Protein AF-A0AA36J986-F1 (afdb_monomer_lite)

InterPro domains:
  IPR000572 Oxidoreductase, molybdopterin-binding domain [PF00174] (125-263)
  IPR001199 Cytochrome b5-like heme/steroid binding domain [PF00173] (27-111)
  IPR001199 Cytochrome b5-like heme/steroid binding domain [PS50255] (23-114)
  IPR001199 Cytochrome b5-like heme/steroid binding domain [SM01117] (26-114)
  IPR036374 Oxidoreductase, molybdopterin-binding domain superfamily [G3DSA:3.90.420.10] (109-267)
  IPR036374 Oxidoreductase, molybdopterin-binding domain superfamily [SSF56524] (124-264)
  IPR036400 Cytochrome b5-like heme/steroid binding domain superfamily [G3DSA:3.10.120.10] (20-101)
  IPR036400 Cytochrome b5-like heme/steroid binding domain superfamily [SSF55856] (24-71)

Radius of gyration: 20.57 Å; chains: 1; bounding box: 57×44×59 Å

Structure (mmCIF, N/CA/C/O backbone):
data_AF-A0AA36J986-F1
#
_entry.id   AF-A0AA36J986-F1
#
loop_
_atom_site.group_PDB
_atom_site.id
_atom_site.type_symbol
_atom_site.label_atom_id
_atom_site.label_alt_id
_atom_site.label_comp_id
_atom_site.label_asym_id
_atom_site.label_entity_id
_atom_site.label_seq_id
_atom_site.pdbx_PDB_ins_code
_atom_site.Cartn_x
_atom_site.Cartn_y
_atom_site.Cartn_z
_atom_site.occupancy
_atom_site.B_iso_or_equiv
_atom_site.auth_seq_id
_atom_site.auth_comp_id
_atom_site.auth_asym_id
_atom_site.auth_atom_id
_atom_site.pdbx_PDB_model_num
ATOM 1 N N . MET A 1 1 ? 36.698 13.157 2.867 1.00 29.64 1 MET A N 1
ATOM 2 C CA . MET A 1 1 ? 36.777 13.977 1.639 1.00 29.64 1 MET A CA 1
ATOM 3 C C . MET A 1 1 ? 36.572 13.055 0.450 1.00 29.64 1 MET A C 1
ATOM 5 O O . MET A 1 1 ? 37.349 12.130 0.254 1.00 29.64 1 MET A O 1
ATOM 9 N N . SER A 1 2 ? 35.433 13.211 -0.218 1.00 28.08 2 SER A N 1
ATOM 10 C CA . SER A 1 2 ? 34.811 12.216 -1.095 1.00 28.08 2 SER A CA 1
ATOM 11 C C . SER A 1 2 ? 35.362 12.277 -2.521 1.00 28.08 2 SER A C 1
ATOM 13 O O . SER A 1 2 ? 35.338 13.326 -3.155 1.00 28.08 2 SER A O 1
ATOM 15 N N . ARG A 1 3 ? 35.826 11.136 -3.042 1.00 28.38 3 ARG A N 1
ATOM 16 C CA . ARG A 1 3 ? 36.326 10.971 -4.415 1.00 28.38 3 ARG A CA 1
ATOM 17 C C . ARG A 1 3 ? 35.185 10.509 -5.332 1.00 28.38 3 ARG A C 1
ATOM 19 O O . ARG A 1 3 ? 35.127 9.350 -5.713 1.00 28.38 3 ARG A O 1
ATOM 26 N N . TRP A 1 4 ? 34.259 11.414 -5.640 1.00 26.28 4 TRP A N 1
ATOM 27 C CA . TRP A 1 4 ? 33.229 11.228 -6.673 1.00 26.28 4 TRP A CA 1
ATOM 28 C C . TRP A 1 4 ? 33.263 12.439 -7.607 1.00 26.28 4 TRP A C 1
ATOM 30 O O . TRP A 1 4 ? 32.439 13.340 -7.519 1.00 26.28 4 TRP A O 1
ATOM 40 N N . ALA A 1 5 ? 34.282 12.495 -8.464 1.00 31.86 5 ALA A N 1
ATOM 41 C CA . ALA A 1 5 ? 34.357 13.447 -9.563 1.00 31.86 5 ALA A CA 1
ATOM 42 C C . ALA A 1 5 ? 35.106 12.798 -10.731 1.00 31.86 5 ALA A C 1
ATOM 44 O O . ALA A 1 5 ? 36.213 12.299 -10.540 1.00 31.86 5 ALA A O 1
ATOM 45 N N . ARG A 1 6 ? 34.501 12.898 -11.922 1.00 30.52 6 ARG A N 1
ATOM 46 C CA . ARG A 1 6 ? 34.974 12.483 -13.257 1.00 30.52 6 ARG A CA 1
ATOM 47 C C . ARG A 1 6 ? 34.803 11.009 -13.612 1.00 30.52 6 ARG A C 1
ATOM 49 O O . ARG A 1 6 ? 35.696 10.212 -13.377 1.00 30.52 6 ARG A O 1
ATOM 56 N N . VAL A 1 7 ? 33.719 10.728 -14.335 1.00 31.61 7 VAL A N 1
ATOM 57 C CA . VAL A 1 7 ? 33.804 10.254 -15.728 1.00 31.61 7 VAL A CA 1
ATOM 58 C C . VAL A 1 7 ? 32.626 10.883 -16.486 1.00 31.61 7 VAL A C 1
ATOM 60 O O . VAL A 1 7 ? 31.475 10.618 -16.159 1.00 31.61 7 VAL A O 1
ATOM 63 N N . ALA A 1 8 ? 32.909 11.762 -17.448 1.00 27.72 8 ALA A N 1
ATOM 64 C CA . ALA A 1 8 ? 31.945 12.225 -18.449 1.00 27.72 8 ALA A CA 1
ATOM 65 C C . ALA A 1 8 ? 32.232 11.468 -19.755 1.00 27.72 8 ALA A C 1
ATOM 67 O O . ALA A 1 8 ? 33.414 11.295 -20.065 1.00 27.72 8 ALA A O 1
ATOM 68 N N . PRO A 1 9 ? 31.231 11.019 -20.533 1.00 33.28 9 PRO A N 1
ATOM 69 C CA . PRO A 1 9 ? 31.490 10.569 -21.887 1.00 3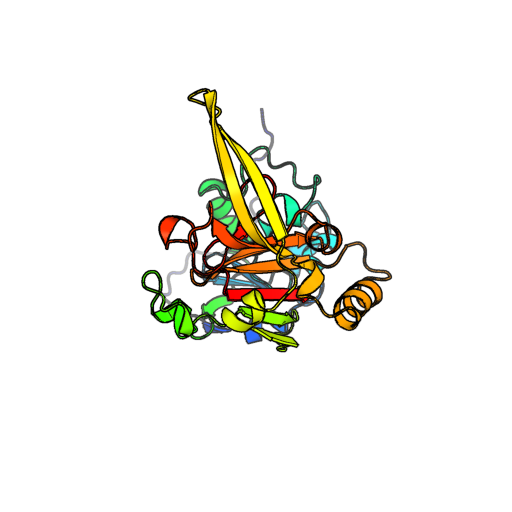3.28 9 PRO A CA 1
ATOM 70 C C . PRO A 1 9 ? 31.575 11.777 -22.829 1.00 33.28 9 PRO A C 1
ATOM 72 O O . PRO A 1 9 ? 30.878 12.780 -22.665 1.00 33.28 9 PRO A O 1
ATOM 75 N N . ALA A 1 10 ? 32.488 11.672 -23.787 1.00 28.62 10 ALA A N 1
ATOM 76 C CA . ALA A 1 10 ? 32.800 12.690 -24.772 1.00 28.62 10 ALA A CA 1
ATOM 77 C C . ALA A 1 10 ? 31.751 12.748 -25.896 1.00 28.62 10 ALA A C 1
ATOM 79 O O . ALA A 1 10 ? 31.359 11.713 -26.422 1.00 28.62 10 ALA A O 1
ATOM 80 N N . GLY A 1 11 ? 31.396 13.980 -26.280 1.00 29.42 11 GLY A N 1
ATOM 81 C CA . GLY A 1 11 ? 31.014 14.395 -27.634 1.00 29.42 11 GLY A CA 1
ATOM 82 C C . GLY A 1 11 ? 29.670 13.920 -28.187 1.00 29.42 11 GLY A C 1
ATOM 83 O O . GLY A 1 11 ? 29.552 12.780 -28.610 1.00 29.42 11 GLY A O 1
ATOM 84 N N . LEU A 1 12 ? 28.716 14.849 -28.323 1.00 30.72 12 LEU A N 1
ATOM 85 C CA . LEU A 1 12 ? 27.872 14.996 -29.519 1.00 30.72 12 LEU A CA 1
ATOM 86 C C . LEU A 1 12 ? 27.198 16.379 -29.520 1.00 30.72 12 LEU A C 1
ATOM 88 O O . 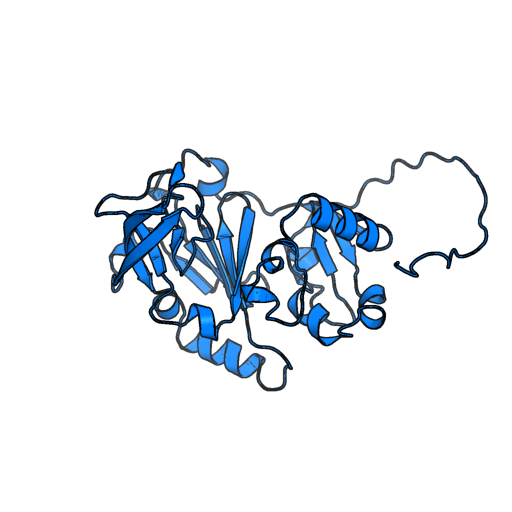LEU A 1 12 ? 26.970 16.984 -28.476 1.00 30.72 12 LEU A O 1
ATOM 92 N N . ALA A 1 13 ? 27.013 16.895 -30.730 1.00 29.84 13 ALA A N 1
ATOM 93 C CA . ALA A 1 13 ? 26.945 18.303 -31.086 1.00 29.84 13 ALA A CA 1
ATOM 94 C C . ALA A 1 13 ? 25.688 19.055 -30.620 1.00 29.84 13 ALA A C 1
ATOM 96 O O . ALA A 1 13 ? 24.592 18.511 -30.511 1.00 29.84 13 ALA A O 1
ATOM 97 N N . SER A 1 14 ? 25.872 20.363 -30.442 1.00 36.31 14 SER A N 1
ATOM 98 C CA . SER A 1 14 ? 24.826 21.376 -30.363 1.00 36.31 14 SER A CA 1
ATOM 99 C C . SER A 1 14 ? 24.026 21.434 -31.668 1.00 36.31 14 SER A C 1
ATOM 101 O O . SER A 1 14 ? 24.559 21.813 -32.709 1.00 36.31 14 SER A O 1
ATOM 103 N N . GLY A 1 15 ? 22.740 21.111 -31.592 1.00 28.47 15 GLY A N 1
ATOM 104 C CA . GLY A 1 15 ? 21.772 21.313 -32.663 1.00 28.47 15 GLY A CA 1
ATOM 105 C C . GLY A 1 15 ? 20.396 21.513 -32.048 1.00 28.47 15 GLY A C 1
ATOM 106 O O . GLY A 1 15 ? 19.763 20.556 -31.612 1.00 28.47 15 GLY A O 1
ATOM 107 N N . GLY A 1 16 ? 19.964 22.769 -31.953 1.00 39.22 16 GLY A N 1
ATOM 108 C CA . GLY A 1 16 ? 18.611 23.105 -31.536 1.00 39.22 16 GLY A CA 1
ATOM 109 C C . GLY A 1 16 ? 17.614 22.661 -32.598 1.00 39.22 16 GLY A C 1
ATOM 110 O O . GLY A 1 16 ? 17.636 23.176 -33.709 1.00 39.22 16 GLY A O 1
ATOM 111 N N . LEU A 1 17 ? 16.731 21.737 -32.233 1.00 32.62 17 LEU A N 1
ATOM 112 C CA . LEU A 1 17 ? 15.453 21.510 -32.895 1.00 32.62 17 LEU A CA 1
ATOM 113 C C . LEU A 1 17 ? 14.430 21.199 -31.805 1.00 32.62 17 LEU A C 1
ATOM 115 O O . LEU A 1 17 ? 14.533 20.198 -31.094 1.00 32.62 17 LEU A O 1
ATOM 119 N N . GLY A 1 18 ? 13.466 22.105 -31.651 1.00 42.00 18 GLY A N 1
ATOM 120 C CA . GLY A 1 18 ? 12.287 21.882 -30.834 1.00 42.00 18 GLY A CA 1
ATOM 121 C C . GLY A 1 18 ? 11.497 20.714 -31.406 1.00 42.00 18 GLY A C 1
ATOM 122 O O . GLY A 1 18 ? 10.873 20.832 -32.454 1.00 42.00 18 GLY A O 1
ATOM 123 N N . PHE A 1 19 ? 11.515 19.595 -30.695 1.00 36.06 19 PHE A N 1
ATOM 124 C CA . PHE A 1 19 ? 10.504 18.565 -30.830 1.00 36.06 19 PHE A CA 1
ATOM 125 C C . PHE A 1 19 ? 9.622 18.660 -29.593 1.00 36.06 19 PHE A C 1
ATOM 127 O O . PHE A 1 19 ? 10.019 18.238 -28.506 1.00 36.06 19 PHE A O 1
ATOM 134 N N . SER A 1 20 ? 8.411 19.192 -29.756 1.00 48.81 20 SER A N 1
ATOM 135 C CA . SER A 1 20 ? 7.303 18.864 -28.861 1.00 48.81 20 SER A CA 1
ATOM 136 C C . SER A 1 20 ? 7.040 17.369 -29.022 1.00 48.81 20 SER A C 1
ATOM 138 O O . SER A 1 20 ? 6.221 16.943 -29.833 1.00 48.81 20 SER A O 1
ATOM 140 N N . ARG A 1 21 ? 7.824 16.549 -28.315 1.00 54.16 21 ARG A N 1
ATOM 141 C CA . ARG A 1 21 ? 7.626 15.107 -28.258 1.00 54.16 21 ARG A CA 1
ATOM 142 C C . ARG A 1 21 ? 6.287 14.930 -27.558 1.00 54.16 21 ARG A C 1
ATOM 144 O O . ARG A 1 21 ? 6.187 15.254 -26.379 1.00 54.16 21 ARG A O 1
ATOM 151 N N . CYS A 1 22 ? 5.263 14.499 -28.296 1.00 55.00 22 CYS A N 1
ATOM 152 C CA . CYS A 1 22 ? 4.011 14.060 -27.695 1.00 55.00 22 CYS A CA 1
ATOM 153 C C . CYS A 1 22 ? 4.401 12.998 -26.667 1.00 55.00 22 CYS A C 1
ATOM 155 O O . CYS A 1 22 ? 4.962 11.951 -27.000 1.00 55.00 22 CYS A O 1
ATOM 157 N N . GLU A 1 23 ? 4.308 13.375 -25.404 1.00 76.00 23 GLU A N 1
ATOM 158 C CA . GLU A 1 23 ? 4.855 12.591 -24.322 1.00 76.00 23 GLU A CA 1
ATOM 159 C C . GLU A 1 23 ? 3.997 11.340 -24.177 1.00 76.00 23 GLU A C 1
ATOM 161 O O . GLU A 1 23 ? 2.788 11.438 -23.976 1.00 76.00 23 GLU A O 1
ATOM 166 N N . ARG A 1 24 ? 4.604 10.157 -24.336 1.00 90.88 24 ARG A N 1
ATOM 167 C CA . ARG A 1 24 ? 3.882 8.888 -24.213 1.00 90.88 24 ARG A CA 1
ATOM 168 C C . ARG A 1 24 ? 3.238 8.835 -22.828 1.00 90.88 24 ARG A C 1
ATOM 170 O O . ARG A 1 24 ? 3.952 8.921 -21.829 1.00 90.88 24 ARG A O 1
ATOM 177 N N . ARG A 1 25 ? 1.913 8.712 -22.782 1.00 92.12 25 ARG A N 1
ATOM 178 C CA . ARG A 1 25 ? 1.153 8.460 -21.553 1.00 92.12 25 ARG A CA 1
ATOM 179 C C . ARG A 1 25 ? 1.099 6.951 -21.349 1.00 92.12 25 ARG A C 1
ATOM 181 O O . ARG A 1 25 ? 0.735 6.235 -22.276 1.00 92.12 25 ARG A O 1
ATOM 188 N N . ILE A 1 26 ? 1.565 6.482 -20.197 1.00 93.44 26 ILE A N 1
ATOM 189 C CA . ILE A 1 26 ? 1.731 5.056 -19.892 1.00 93.44 26 ILE A CA 1
ATOM 190 C C . ILE A 1 26 ? 0.891 4.741 -18.662 1.00 93.44 26 ILE A C 1
ATOM 192 O O . ILE A 1 26 ? 1.097 5.347 -17.607 1.00 93.44 26 ILE A O 1
ATOM 196 N N . SER A 1 27 ? -0.044 3.802 -18.795 1.00 91.50 27 SER A N 1
ATOM 197 C CA . SER A 1 27 ? -0.960 3.438 -17.715 1.00 91.50 27 SER A CA 1
ATOM 198 C C . SER A 1 27 ? -0.293 2.546 -16.668 1.00 91.50 27 SER A C 1
ATOM 200 O O . SER A 1 27 ? 0.695 1.861 -16.933 1.00 91.50 27 SER A O 1
ATOM 202 N N . GLU A 1 28 ? -0.862 2.505 -15.464 1.00 87.31 28 GLU A N 1
ATOM 203 C CA . GLU A 1 28 ? -0.416 1.579 -14.415 1.00 87.31 28 GLU A CA 1
ATOM 204 C C . GLU A 1 28 ? -0.542 0.099 -14.824 1.00 87.31 28 GLU A C 1
ATOM 206 O O . GLU A 1 28 ? 0.331 -0.704 -14.501 1.00 87.31 28 GLU A O 1
ATOM 211 N N . GLU A 1 29 ? -1.574 -0.264 -15.593 1.00 88.56 29 GLU A N 1
ATOM 212 C CA . GLU A 1 29 ? -1.723 -1.618 -16.146 1.00 88.56 29 GLU A CA 1
ATOM 213 C C . GLU A 1 29 ? -0.592 -1.963 -17.123 1.00 88.56 29 GLU A C 1
ATOM 215 O O . GLU A 1 29 ? -0.100 -3.090 -17.141 1.00 88.56 29 GLU A O 1
ATOM 220 N N . GLU A 1 30 ? -0.154 -0.995 -17.930 1.00 92.00 30 GLU A N 1
ATOM 221 C CA . GLU A 1 30 ? 0.968 -1.197 -18.839 1.00 92.00 30 GLU A CA 1
ATOM 222 C C . GLU A 1 30 ? 2.271 -1.392 -18.065 1.00 92.00 30 GLU A C 1
ATOM 224 O O . GLU A 1 30 ? 2.971 -2.368 -18.316 1.00 92.00 30 GLU A O 1
ATOM 229 N N . VAL A 1 31 ? 2.550 -0.553 -17.060 1.00 91.38 31 VAL A N 1
ATOM 230 C CA . VAL A 1 31 ? 3.734 -0.714 -16.197 1.00 91.38 31 VAL A CA 1
ATOM 231 C C . VAL A 1 31 ? 3.782 -2.119 -15.587 1.00 91.38 31 VAL A C 1
ATOM 233 O O . VAL A 1 31 ? 4.825 -2.765 -15.665 1.00 91.38 31 VAL A O 1
ATOM 236 N N . ARG A 1 32 ? 2.661 -2.641 -15.065 1.00 90.31 32 ARG A N 1
ATOM 237 C CA . ARG A 1 32 ? 2.575 -3.976 -14.432 1.00 90.31 32 ARG A CA 1
ATOM 238 C C . ARG A 1 32 ? 2.989 -5.145 -15.333 1.00 90.31 32 ARG A C 1
ATOM 240 O O . ARG A 1 32 ? 3.359 -6.201 -14.818 1.00 90.31 32 ARG A O 1
ATOM 247 N N . LYS A 1 33 ? 2.960 -4.978 -16.660 1.00 91.25 33 LYS A N 1
ATOM 248 C CA . LYS A 1 33 ? 3.386 -6.014 -17.621 1.00 91.25 33 LYS A CA 1
ATOM 249 C C . LYS A 1 33 ? 4.909 -6.215 -17.611 1.00 91.25 33 LYS A C 1
ATOM 251 O O . LYS A 1 33 ? 5.374 -7.323 -17.868 1.00 91.25 33 LYS A O 1
ATOM 256 N N . HIS A 1 34 ? 5.669 -5.195 -17.217 1.00 92.31 34 HIS A N 1
ATOM 257 C CA . HIS A 1 34 ? 7.134 -5.159 -17.256 1.00 92.31 34 HIS A CA 1
ATOM 258 C C . HIS A 1 34 ? 7.744 -5.455 -15.873 1.00 92.31 34 HIS A C 1
ATOM 260 O O . HIS A 1 34 ? 8.273 -4.568 -15.193 1.00 92.31 34 HIS A O 1
ATOM 266 N N . ARG A 1 35 ? 7.626 -6.720 -15.437 1.00 88.31 35 ARG A N 1
ATOM 267 C CA . ARG A 1 35 ? 7.920 -7.189 -14.063 1.00 88.31 35 ARG A CA 1
ATOM 268 C C . ARG A 1 35 ? 9.133 -8.123 -13.915 1.00 88.31 35 ARG A C 1
ATOM 270 O O . ARG A 1 35 ? 9.219 -8.863 -12.936 1.00 88.31 35 ARG A O 1
ATOM 277 N N . SER A 1 36 ? 10.040 -8.170 -14.889 1.00 86.12 36 SER A N 1
ATOM 278 C CA . SER A 1 36 ? 11.167 -9.121 -14.888 1.00 86.12 36 SER A CA 1
ATOM 279 C C . SER A 1 36 ? 12.519 -8.419 -14.965 1.00 86.12 36 SER A C 1
ATOM 281 O O . SER A 1 36 ? 12.602 -7.293 -15.425 1.00 86.12 36 SER A O 1
ATOM 283 N N . GLU A 1 37 ? 13.612 -9.076 -14.569 1.00 82.44 37 GLU A N 1
ATOM 284 C CA . GLU A 1 37 ? 14.957 -8.468 -14.620 1.00 82.44 37 GLU A CA 1
ATOM 285 C C . GLU A 1 37 ? 15.407 -8.075 -16.040 1.00 82.44 37 GLU A C 1
ATOM 287 O O . GLU A 1 37 ? 16.244 -7.192 -16.192 1.00 82.44 37 GLU A O 1
ATOM 292 N N . ASN A 1 38 ? 14.847 -8.707 -17.074 1.00 88.19 38 ASN A N 1
ATOM 293 C CA . ASN A 1 38 ? 15.147 -8.404 -18.477 1.00 88.19 38 ASN A CA 1
ATOM 294 C C . ASN A 1 38 ? 14.110 -7.475 -19.126 1.00 88.19 38 ASN A C 1
ATOM 296 O O . ASN A 1 38 ? 14.236 -7.156 -20.304 1.00 88.19 38 ASN A O 1
ATOM 300 N N . ASP A 1 39 ? 13.083 -7.089 -18.373 1.00 91.38 39 ASP A N 1
ATOM 301 C CA . ASP A 1 39 ? 12.003 -6.212 -18.803 1.00 91.38 39 ASP A CA 1
ATOM 302 C C . ASP A 1 39 ? 11.372 -5.580 -17.555 1.00 91.38 39 ASP A C 1
ATOM 304 O O . ASP A 1 39 ? 10.384 -6.086 -17.010 1.00 91.38 39 ASP A O 1
ATOM 308 N N . ALA A 1 40 ? 12.051 -4.557 -17.028 1.00 91.69 40 ALA A N 1
ATOM 309 C CA . ALA A 1 40 ? 11.779 -3.960 -15.725 1.00 91.69 40 ALA A CA 1
ATOM 310 C C . ALA A 1 40 ? 11.417 -2.486 -15.868 1.00 91.69 40 ALA A C 1
ATOM 312 O O . ALA A 1 40 ? 12.297 -1.634 -16.045 1.00 91.69 40 ALA A O 1
ATOM 313 N N . TRP A 1 41 ? 10.132 -2.165 -15.732 1.00 94.56 41 TRP A N 1
ATOM 314 C CA . TRP A 1 41 ? 9.691 -0.773 -15.670 1.00 94.56 41 TRP A CA 1
ATOM 315 C C . TRP A 1 41 ? 9.305 -0.388 -14.252 1.00 94.56 41 TRP A C 1
ATOM 317 O O . TRP A 1 41 ? 8.837 -1.212 -13.475 1.00 94.56 41 TRP A O 1
ATOM 327 N N . ILE A 1 42 ? 9.482 0.883 -13.915 1.00 92.44 42 ILE A N 1
ATOM 328 C CA . ILE A 1 42 ? 8.988 1.461 -12.664 1.00 92.44 42 ILE A CA 1
ATOM 329 C C . ILE A 1 42 ? 8.297 2.784 -12.957 1.00 92.44 42 ILE A C 1
ATOM 331 O O . ILE A 1 42 ? 8.726 3.528 -13.844 1.00 92.44 42 ILE A O 1
ATOM 335 N N . SER A 1 43 ? 7.264 3.113 -12.186 1.00 91.25 43 SER A N 1
ATOM 336 C CA . SER A 1 43 ? 6.781 4.491 -12.120 1.00 91.25 43 SER A CA 1
ATOM 337 C C . SER A 1 43 ? 7.422 5.204 -10.935 1.00 91.25 43 SER A C 1
ATOM 339 O O . SER A 1 43 ? 7.561 4.626 -9.858 1.00 91.25 43 SER A O 1
ATOM 341 N N . PHE A 1 44 ? 7.827 6.452 -11.138 1.00 88.75 44 PHE A N 1
ATOM 342 C CA . PHE A 1 44 ? 8.350 7.319 -10.091 1.00 88.75 44 PHE A CA 1
ATOM 343 C C . PHE A 1 44 ? 8.100 8.790 -10.449 1.00 88.75 44 PHE A C 1
ATOM 345 O O . PHE A 1 44 ? 8.326 9.218 -11.578 1.00 88.75 44 PHE A O 1
ATOM 352 N N . ASN A 1 45 ? 7.633 9.583 -9.492 1.00 85.56 45 ASN A N 1
ATOM 353 C CA . ASN A 1 45 ? 7.395 11.018 -9.599 1.00 85.56 45 ASN A CA 1
ATOM 354 C C . ASN A 1 45 ? 6.596 11.416 -10.860 1.00 85.56 45 ASN A C 1
ATOM 356 O O . ASN A 1 45 ? 6.996 12.302 -11.617 1.00 85.56 45 ASN A O 1
ATOM 360 N N . GLY A 1 46 ? 5.498 10.700 -11.127 1.00 87.81 46 GLY A N 1
ATOM 361 C CA . GLY A 1 46 ? 4.618 10.958 -12.274 1.00 87.81 46 GLY A CA 1
ATOM 362 C C . GLY A 1 46 ? 5.191 10.562 -13.640 1.00 87.81 46 GLY A C 1
ATOM 363 O O . GLY A 1 46 ? 4.629 10.921 -14.670 1.00 87.81 46 GLY A O 1
ATOM 364 N N . SER A 1 47 ? 6.306 9.833 -13.685 1.00 91.94 47 SER A N 1
ATOM 365 C CA . SER A 1 47 ? 6.930 9.350 -14.921 1.00 91.94 47 SER A CA 1
ATOM 366 C C . SER A 1 47 ? 7.163 7.845 -14.874 1.00 91.94 47 SER A C 1
ATOM 368 O O . SER A 1 47 ? 7.291 7.267 -13.798 1.00 91.94 47 SER A O 1
ATOM 370 N N . VAL A 1 48 ? 7.254 7.214 -16.043 1.00 94.19 48 VAL A N 1
ATOM 371 C CA . VAL A 1 48 ? 7.625 5.798 -16.178 1.00 94.19 48 VAL A CA 1
ATOM 372 C C . VAL A 1 48 ? 9.038 5.685 -16.739 1.00 94.19 48 VAL A C 1
ATOM 374 O O . VAL A 1 48 ? 9.414 6.422 -17.657 1.00 94.19 48 VAL A O 1
ATOM 377 N N . TYR A 1 49 ? 9.812 4.753 -16.190 1.00 93.88 49 TYR A N 1
ATOM 378 C CA . TYR A 1 49 ? 11.208 4.511 -16.533 1.00 93.88 49 TYR A CA 1
ATOM 379 C C . TYR A 1 49 ? 11.452 3.033 -16.831 1.00 93.88 49 TYR A C 1
ATOM 381 O O . TYR A 1 49 ? 10.987 2.178 -16.081 1.00 93.88 49 TYR A O 1
ATOM 389 N N . ASP A 1 50 ? 12.237 2.750 -17.868 1.00 95.00 50 ASP A N 1
ATOM 390 C CA . ASP A 1 50 ? 12.770 1.414 -18.149 1.00 95.00 50 ASP A CA 1
ATOM 391 C C . ASP A 1 50 ? 14.138 1.254 -17.480 1.00 95.00 50 ASP A C 1
ATOM 393 O O . ASP A 1 50 ? 15.166 1.723 -17.976 1.00 95.00 50 ASP A O 1
ATOM 397 N N . ILE A 1 51 ? 14.161 0.586 -16.332 1.00 92.12 51 ILE A N 1
ATOM 398 C CA . ILE A 1 51 ? 15.385 0.405 -15.554 1.00 92.12 51 ILE A CA 1
ATOM 399 C C . ILE A 1 51 ? 16.185 -0.825 -15.977 1.00 92.12 51 ILE A C 1
ATOM 401 O O . ILE A 1 51 ? 17.245 -1.048 -15.398 1.00 92.12 51 ILE A O 1
ATOM 405 N N . THR A 1 52 ? 15.760 -1.590 -16.988 1.00 92.00 52 THR A N 1
ATOM 406 C CA . THR A 1 52 ? 16.387 -2.864 -17.392 1.00 92.00 52 THR A CA 1
ATOM 407 C C . THR A 1 52 ? 17.903 -2.734 -17.574 1.00 92.00 52 THR A C 1
ATOM 409 O O . THR A 1 52 ? 18.694 -3.487 -17.005 1.00 92.00 52 THR A O 1
ATOM 412 N N . SER A 1 53 ? 18.346 -1.696 -18.287 1.00 89.88 53 SER A N 1
ATOM 413 C CA . SER A 1 53 ? 19.775 -1.439 -18.532 1.00 89.88 53 SER A CA 1
ATOM 414 C C . SER A 1 53 ? 20.520 -0.809 -17.342 1.00 89.88 53 SER A C 1
ATOM 416 O O . SER A 1 53 ? 21.756 -0.781 -17.322 1.00 89.88 53 SER A O 1
ATOM 418 N N . PHE A 1 54 ? 19.797 -0.325 -16.329 1.00 86.75 54 PHE A N 1
ATOM 419 C CA . PHE A 1 54 ? 20.359 0.195 -15.082 1.00 86.75 54 PHE A CA 1
ATOM 420 C C . PHE A 1 54 ? 20.662 -0.913 -14.066 1.00 86.75 54 PHE A C 1
ATOM 422 O O . PHE A 1 54 ? 21.642 -0.803 -13.327 1.00 86.75 54 PHE A O 1
ATOM 429 N N . ILE A 1 55 ? 19.883 -1.999 -14.060 1.00 84.88 55 ILE A N 1
ATOM 430 C CA . ILE A 1 55 ? 20.007 -3.130 -13.125 1.00 84.88 55 ILE A CA 1
ATOM 431 C C . ILE A 1 55 ? 21.456 -3.608 -12.912 1.00 84.88 55 ILE A C 1
ATOM 433 O O . ILE A 1 55 ? 21.898 -3.634 -11.757 1.00 84.88 55 ILE A O 1
ATOM 437 N N . PRO A 1 56 ? 22.247 -3.934 -13.958 1.00 83.00 56 PRO A N 1
ATOM 438 C CA . PRO A 1 56 ? 23.607 -4.445 -13.767 1.00 83.00 56 PRO A CA 1
ATOM 439 C C . PRO A 1 56 ? 24.578 -3.414 -13.167 1.00 83.00 56 PRO A C 1
ATOM 441 O O . PRO A 1 56 ? 25.648 -3.786 -12.691 1.00 83.00 56 PRO A O 1
ATOM 444 N N . ARG A 1 57 ? 24.225 -2.122 -13.178 1.00 80.94 57 ARG A N 1
ATOM 445 C CA . ARG A 1 57 ? 25.039 -1.018 -12.644 1.00 80.94 57 ARG A CA 1
ATOM 446 C C . ARG A 1 57 ? 24.715 -0.703 -11.181 1.00 80.94 57 ARG A C 1
ATOM 448 O O . ARG A 1 57 ? 25.434 0.077 -10.557 1.00 80.94 57 ARG A O 1
ATOM 455 N N . HIS A 1 58 ? 23.648 -1.282 -10.628 1.00 74.81 58 HIS A N 1
ATOM 456 C CA . HIS A 1 58 ? 23.255 -1.051 -9.244 1.00 74.81 58 HIS A CA 1
ATOM 457 C C . HIS A 1 58 ? 24.152 -1.844 -8.268 1.00 74.81 58 HIS A C 1
ATOM 459 O O . HIS A 1 58 ? 24.426 -3.020 -8.518 1.00 74.81 58 HIS A O 1
ATOM 465 N N . PRO A 1 59 ? 24.572 -1.269 -7.120 1.00 70.75 59 PRO A N 1
ATOM 466 C CA . PRO A 1 59 ? 25.463 -1.938 -6.164 1.00 70.75 59 PRO A CA 1
ATOM 467 C C . PRO A 1 59 ? 24.966 -3.295 -5.640 1.00 70.75 59 PRO A C 1
ATOM 469 O O . PRO A 1 59 ? 25.782 -4.146 -5.297 1.00 70.75 59 PRO A O 1
ATOM 472 N N . GLN A 1 60 ? 23.645 -3.510 -5.591 1.00 64.12 60 GLN A N 1
ATOM 473 C CA . GLN A 1 60 ? 23.041 -4.784 -5.170 1.00 64.12 60 GLN A CA 1
ATOM 474 C C . GLN A 1 60 ? 22.807 -5.781 -6.329 1.00 64.12 60 GLN A C 1
ATOM 476 O O . GLN A 1 60 ? 22.379 -6.902 -6.080 1.00 64.12 60 GLN A O 1
ATOM 481 N N . LYS A 1 61 ? 23.169 -5.436 -7.577 1.00 63.44 61 LYS A N 1
ATOM 482 C CA . LYS A 1 61 ? 22.951 -6.241 -8.802 1.00 63.44 61 LYS A CA 1
ATOM 483 C C . LYS A 1 61 ? 21.461 -6.527 -9.057 1.00 63.44 61 LYS A C 1
ATOM 485 O O . LYS A 1 61 ? 20.656 -5.649 -8.799 1.00 63.44 61 LYS A O 1
ATOM 490 N N . ALA A 1 62 ? 21.082 -7.679 -9.617 1.00 62.31 62 ALA A N 1
ATOM 491 C CA . ALA A 1 62 ? 19.729 -7.914 -10.142 1.00 62.31 62 ALA A CA 1
ATOM 492 C C . ALA A 1 62 ? 18.624 -8.128 -9.086 1.00 62.31 62 ALA A C 1
ATOM 494 O O . ALA A 1 62 ? 17.463 -7.806 -9.323 1.00 62.31 62 ALA A O 1
ATOM 495 N N . ASN A 1 63 ? 19.002 -8.544 -7.875 1.00 66.75 63 ASN A N 1
ATOM 496 C CA . ASN A 1 63 ? 18.092 -9.012 -6.821 1.00 66.75 63 ASN A CA 1
ATOM 497 C C . ASN A 1 63 ? 17.057 -7.997 -6.284 1.00 66.75 63 ASN A C 1
ATOM 499 O O . ASN A 1 63 ? 16.121 -8.397 -5.593 1.00 66.75 63 ASN A O 1
ATOM 503 N N . TRP A 1 64 ? 17.235 -6.696 -6.529 1.00 74.38 64 TRP A N 1
ATOM 504 C CA . TRP A 1 64 ? 16.306 -5.650 -6.088 1.00 74.38 64 TRP A CA 1
ATOM 505 C C . TRP A 1 64 ? 15.317 -5.270 -7.187 1.00 74.38 64 TRP A C 1
ATOM 507 O O . TRP A 1 64 ? 14.223 -4.805 -6.881 1.00 74.38 64 TRP A O 1
ATOM 517 N N . ALA A 1 65 ? 15.699 -5.440 -8.455 1.00 77.19 65 ALA A N 1
ATOM 518 C CA . ALA A 1 65 ? 14.931 -4.938 -9.582 1.00 77.19 65 ALA A CA 1
ATOM 519 C C . ALA A 1 65 ? 13.642 -5.734 -9.759 1.00 77.19 65 ALA A C 1
ATOM 521 O O . ALA A 1 65 ? 12.579 -5.145 -9.886 1.00 77.19 65 ALA A O 1
ATOM 522 N N . SER A 1 66 ? 13.723 -7.057 -9.636 1.00 74.94 66 SER A N 1
ATOM 523 C CA . SER A 1 66 ? 12.574 -7.966 -9.587 1.00 74.94 66 SER A CA 1
ATOM 524 C C . SER A 1 66 ? 11.530 -7.600 -8.524 1.00 74.94 66 SER A C 1
ATOM 526 O O . SER A 1 66 ? 10.352 -7.896 -8.697 1.00 74.94 66 SER A O 1
ATOM 528 N N . ARG A 1 67 ? 11.939 -6.942 -7.428 1.00 77.62 67 ARG A N 1
ATOM 529 C CA . ARG A 1 67 ? 11.020 -6.514 -6.363 1.00 77.62 67 ARG A CA 1
ATOM 530 C C . ARG A 1 67 ? 10.180 -5.317 -6.779 1.00 77.62 67 ARG A C 1
ATOM 532 O O . ARG A 1 67 ? 9.010 -5.257 -6.430 1.00 77.62 67 ARG A O 1
ATOM 539 N N . VAL A 1 68 ? 10.779 -4.369 -7.496 1.00 83.56 68 VAL A N 1
ATOM 540 C CA . VAL A 1 68 ? 10.142 -3.089 -7.843 1.00 83.56 68 VAL A CA 1
ATOM 541 C C . VAL A 1 68 ? 9.635 -3.033 -9.282 1.00 83.56 68 VAL A C 1
ATOM 543 O O . VAL A 1 68 ? 8.852 -2.147 -9.607 1.00 83.56 68 VAL A O 1
ATOM 546 N N . ALA A 1 69 ? 10.077 -3.954 -10.140 1.00 88.38 69 ALA A N 1
ATOM 547 C CA . ALA A 1 69 ? 9.678 -4.031 -11.536 1.00 88.38 69 ALA A CA 1
ATOM 548 C C . ALA A 1 69 ? 8.164 -4.236 -11.654 1.00 88.38 69 ALA A C 1
ATOM 550 O O . ALA A 1 69 ? 7.580 -5.103 -11.007 1.00 88.38 69 ALA A O 1
ATOM 551 N N . GLY A 1 70 ? 7.543 -3.422 -12.495 1.00 88.31 70 GLY A N 1
ATOM 552 C CA . GLY A 1 70 ? 6.108 -3.364 -12.711 1.00 88.31 70 GLY A CA 1
ATOM 553 C C . GLY A 1 70 ? 5.341 -2.565 -11.659 1.00 88.31 70 GLY A C 1
ATOM 554 O O . GLY A 1 70 ? 4.118 -2.673 -11.603 1.00 88.31 70 GLY A O 1
ATOM 555 N N . ARG A 1 71 ? 6.022 -1.784 -10.806 1.00 86.88 71 ARG A N 1
ATOM 556 C CA . ARG A 1 71 ? 5.409 -1.166 -9.617 1.00 86.88 71 ARG A CA 1
ATOM 557 C C . ARG A 1 71 ? 5.724 0.323 -9.477 1.00 86.88 71 ARG A C 1
ATOM 559 O O . ARG A 1 71 ? 6.621 0.866 -10.131 1.00 86.88 71 ARG A O 1
ATOM 566 N N . ARG A 1 72 ? 4.994 0.980 -8.566 1.00 87.19 72 ARG A N 1
ATOM 567 C CA . ARG A 1 72 ? 5.292 2.353 -8.136 1.00 87.19 72 ARG A CA 1
ATOM 568 C C . ARG A 1 72 ? 6.447 2.357 -7.154 1.00 87.19 72 ARG A C 1
ATOM 570 O O . ARG A 1 72 ? 6.333 1.837 -6.045 1.00 87.19 72 ARG A O 1
ATOM 577 N N . PHE A 1 73 ? 7.561 2.955 -7.551 1.00 83.62 73 PHE A N 1
ATOM 578 C CA . PHE A 1 73 ? 8.792 2.907 -6.776 1.00 83.62 73 PHE A CA 1
ATOM 579 C C . PHE A 1 73 ? 8.656 3.604 -5.413 1.00 83.62 73 PHE A C 1
ATOM 581 O O . PHE A 1 73 ? 9.286 3.198 -4.436 1.00 83.62 73 PHE A O 1
ATOM 588 N N . GLU A 1 74 ? 7.792 4.617 -5.313 1.00 80.06 74 GLU A N 1
ATOM 589 C CA . GLU A 1 74 ? 7.523 5.366 -4.084 1.00 80.06 74 GLU A CA 1
ATOM 590 C C . GLU A 1 74 ? 7.040 4.480 -2.939 1.00 80.06 74 GLU A C 1
ATOM 592 O O . GLU A 1 74 ? 7.390 4.740 -1.787 1.00 80.06 74 GLU A O 1
ATOM 597 N N . HIS A 1 75 ? 6.295 3.413 -3.245 1.00 79.88 75 HIS A N 1
ATOM 598 C CA . HIS A 1 75 ? 5.742 2.504 -2.241 1.00 79.88 75 HIS A CA 1
ATOM 599 C C . HIS A 1 75 ? 6.834 1.744 -1.478 1.00 79.88 75 HIS A C 1
ATOM 601 O O . HIS A 1 75 ? 6.604 1.269 -0.361 1.00 79.88 75 HIS A O 1
ATOM 607 N N . PHE A 1 76 ? 8.034 1.647 -2.054 1.00 74.31 76 PHE A N 1
ATOM 608 C CA . PHE A 1 76 ? 9.152 0.912 -1.479 1.00 74.31 76 PHE A CA 1
ATOM 609 C C . PHE A 1 76 ? 10.093 1.806 -0.672 1.00 74.31 76 PHE A C 1
ATOM 611 O O . PHE A 1 76 ? 10.912 1.287 0.070 1.00 74.31 76 PHE A O 1
ATOM 618 N N . LEU A 1 77 ? 9.982 3.139 -0.729 1.00 67.50 77 LEU A N 1
ATOM 619 C CA . LEU A 1 77 ? 10.945 4.060 -0.094 1.00 67.50 77 LEU A CA 1
ATOM 620 C C . LEU A 1 77 ? 10.984 4.000 1.454 1.00 67.50 77 LEU A C 1
ATOM 622 O O . LEU A 1 77 ? 11.789 4.696 2.074 1.00 67.50 77 LEU A O 1
ATOM 626 N N . GLY A 1 78 ? 10.152 3.168 2.091 1.00 62.62 78 GLY A N 1
ATOM 627 C CA . GLY A 1 78 ? 10.145 2.915 3.534 1.00 62.62 78 GLY A CA 1
ATOM 628 C C . GLY A 1 78 ? 11.158 1.858 4.007 1.00 62.62 78 GLY A C 1
ATOM 629 O O . GLY A 1 78 ? 11.626 1.007 3.252 1.00 62.62 78 GLY A O 1
ATOM 630 N N . ARG A 1 79 ? 11.470 1.863 5.313 1.00 59.03 79 ARG A N 1
ATOM 631 C CA . ARG A 1 79 ? 12.421 0.906 5.928 1.00 59.03 79 ARG A CA 1
ATOM 632 C C . ARG A 1 79 ? 11.952 -0.553 5.866 1.00 59.03 79 ARG A C 1
ATOM 634 O O . ARG A 1 79 ? 12.787 -1.452 5.838 1.00 59.03 79 ARG A O 1
ATOM 641 N N . ASP A 1 80 ? 10.639 -0.777 5.845 1.00 56.03 80 ASP A N 1
ATOM 642 C CA . ASP A 1 80 ? 10.043 -2.118 5.902 1.00 56.03 80 ASP A CA 1
ATOM 643 C C . ASP A 1 80 ? 10.098 -2.873 4.565 1.00 56.03 80 ASP A C 1
ATOM 645 O O . ASP A 1 80 ? 9.958 -4.091 4.561 1.00 56.03 80 ASP A O 1
ATOM 649 N N . ALA A 1 81 ? 10.304 -2.170 3.445 1.00 54.88 81 ALA A N 1
ATOM 650 C CA . ALA A 1 81 ? 10.277 -2.752 2.100 1.00 54.88 81 ALA A CA 1
ATOM 651 C C . ALA A 1 81 ? 11.679 -3.065 1.539 1.00 54.88 81 ALA A C 1
ATOM 653 O O . ALA A 1 81 ? 11.839 -3.961 0.711 1.00 54.88 81 ALA A O 1
ATOM 654 N N . PHE A 1 82 ? 12.720 -2.363 2.010 1.00 55.16 82 PHE A N 1
ATOM 655 C CA . PHE A 1 82 ? 14.102 -2.529 1.528 1.00 55.16 82 PHE A CA 1
ATOM 656 C C . PHE A 1 82 ? 15.086 -3.130 2.547 1.00 55.16 82 PHE A C 1
ATOM 658 O O . PHE A 1 82 ? 16.233 -3.419 2.191 1.00 55.16 82 PHE A O 1
ATOM 665 N N . GLY A 1 83 ? 14.661 -3.379 3.791 1.00 47.47 83 GLY A N 1
ATOM 666 C CA . GLY A 1 83 ? 15.501 -3.991 4.826 1.00 47.47 83 GLY A CA 1
ATOM 667 C C . GLY A 1 83 ? 16.756 -3.170 5.196 1.00 47.47 83 GLY A C 1
ATOM 668 O O . GLY A 1 83 ? 16.921 -2.026 4.771 1.00 47.47 83 GLY A O 1
ATOM 669 N N . PRO A 1 84 ? 17.688 -3.733 5.992 1.00 43.41 84 PRO A N 1
ATOM 670 C CA . PRO A 1 84 ? 18.855 -3.010 6.522 1.00 43.41 84 PRO A CA 1
ATOM 671 C C . PRO A 1 84 ? 19.947 -2.678 5.484 1.00 43.41 84 PRO A C 1
ATOM 673 O O . PRO A 1 84 ? 20.937 -2.027 5.822 1.00 43.41 84 PRO A O 1
ATOM 676 N N . ILE A 1 85 ? 19.799 -3.125 4.231 1.00 43.56 85 ILE A N 1
ATOM 677 C CA . ILE A 1 85 ? 20.849 -3.055 3.200 1.00 43.56 85 ILE A CA 1
ATOM 678 C C . ILE A 1 85 ? 20.858 -1.691 2.485 1.00 43.56 85 ILE A C 1
ATOM 680 O O . ILE A 1 85 ? 21.909 -1.230 2.039 1.00 43.56 85 ILE A O 1
ATOM 684 N N . HIS A 1 86 ? 19.745 -0.952 2.496 1.00 48.84 86 HIS A N 1
ATOM 685 C CA . HIS A 1 86 ? 19.742 0.469 2.151 1.00 48.84 86 HIS A CA 1
ATOM 686 C C . HIS A 1 86 ? 20.050 1.313 3.390 1.00 48.84 86 HIS A C 1
ATOM 688 O O . HIS A 1 86 ? 19.182 1.931 3.999 1.00 48.84 86 HIS A O 1
ATOM 694 N N . ARG A 1 87 ? 21.337 1.359 3.754 1.00 37.31 87 ARG A N 1
ATOM 695 C CA . ARG A 1 87 ? 21.897 2.246 4.787 1.00 37.31 87 ARG A CA 1
ATOM 696 C C . ARG A 1 87 ? 21.902 3.713 4.324 1.00 37.31 87 ARG A C 1
ATOM 698 O O . ARG A 1 87 ? 22.916 4.401 4.432 1.00 37.31 87 ARG A O 1
ATOM 705 N N . PHE A 1 88 ? 20.786 4.210 3.798 1.00 39.34 88 PHE A N 1
ATOM 706 C CA . PHE A 1 88 ? 20.578 5.644 3.696 1.00 39.34 88 PHE A CA 1
ATOM 707 C C . PHE A 1 88 ? 20.364 6.147 5.126 1.00 39.34 88 PHE A C 1
ATOM 709 O O . PHE A 1 88 ? 19.352 5.889 5.767 1.00 39.34 88 PHE A O 1
ATOM 716 N N . LYS A 1 89 ? 21.387 6.820 5.668 1.00 37.00 89 LYS A N 1
ATOM 717 C CA . LYS A 1 89 ? 21.309 7.537 6.954 1.00 37.00 89 LYS A CA 1
ATOM 718 C C . LYS A 1 89 ? 20.297 8.694 6.920 1.00 37.00 89 LYS A C 1
ATOM 720 O O . LYS A 1 89 ? 20.053 9.314 7.949 1.00 37.00 89 LYS A O 1
ATOM 725 N N . THR A 1 90 ? 19.735 8.976 5.754 1.00 40.25 90 THR A N 1
ATOM 726 C CA . THR A 1 90 ? 18.731 9.993 5.487 1.00 40.25 90 THR A CA 1
ATOM 727 C C . THR A 1 90 ? 17.461 9.304 5.029 1.00 40.25 90 THR A C 1
ATOM 729 O O . THR A 1 90 ? 17.507 8.398 4.203 1.00 40.25 90 THR A O 1
ATOM 732 N N . ASP A 1 91 ? 16.342 9.739 5.590 1.00 44.53 91 ASP A N 1
ATOM 733 C CA . ASP A 1 91 ? 15.005 9.343 5.180 1.00 44.53 91 ASP A CA 1
ATOM 734 C C . ASP A 1 91 ? 14.887 9.408 3.645 1.00 44.53 91 ASP A C 1
ATOM 736 O O . ASP A 1 91 ? 15.005 10.482 3.055 1.00 44.53 91 ASP A O 1
ATOM 740 N N . CYS A 1 92 ? 14.718 8.258 2.985 1.00 46.22 92 CYS A N 1
ATOM 741 C CA . CYS A 1 92 ? 14.581 8.167 1.526 1.00 46.22 92 CYS A CA 1
ATOM 742 C C . CYS A 1 92 ? 13.314 8.880 1.021 1.00 46.22 92 CYS A C 1
ATOM 744 O O . CYS A 1 92 ? 13.122 9.018 -0.187 1.00 46.22 92 CYS A O 1
ATOM 746 N N . SER A 1 93 ? 12.453 9.335 1.938 1.00 51.22 93 SER A N 1
ATOM 747 C CA . SER A 1 93 ? 11.310 10.190 1.647 1.00 51.22 93 SER A CA 1
ATOM 748 C C . SER A 1 93 ? 11.665 11.678 1.497 1.00 51.22 93 SER A C 1
ATOM 750 O O . SER A 1 93 ? 10.804 12.442 1.047 1.00 51.22 93 SER A O 1
ATOM 752 N N . SER A 1 94 ? 12.902 12.101 1.810 1.00 60.97 94 SER A N 1
ATOM 753 C CA . SER A 1 94 ? 13.306 13.507 1.699 1.00 60.97 94 SER A CA 1
ATOM 754 C C . SER A 1 94 ? 13.251 14.007 0.252 1.00 60.97 94 SER A C 1
ATOM 756 O O . SER A 1 94 ? 13.509 13.264 -0.702 1.00 60.97 94 SER A O 1
ATOM 758 N N . ALA A 1 95 ? 12.927 15.291 0.080 1.00 65.31 95 ALA A N 1
ATOM 759 C CA . ALA A 1 95 ? 12.873 15.925 -1.237 1.00 65.31 95 ALA A CA 1
ATOM 760 C C . ALA A 1 95 ? 14.199 15.761 -2.008 1.00 65.31 95 ALA A C 1
ATOM 762 O O . ALA A 1 95 ? 14.186 15.479 -3.205 1.00 65.31 95 ALA A O 1
ATOM 763 N N . ASP A 1 96 ? 15.333 15.825 -1.305 1.00 66.81 96 ASP A N 1
ATOM 764 C CA . ASP A 1 96 ? 16.670 15.670 -1.888 1.00 66.81 96 ASP A CA 1
ATOM 765 C C . ASP A 1 96 ? 16.936 14.247 -2.397 1.00 66.81 96 ASP A C 1
ATOM 767 O O . ASP A 1 96 ? 17.524 14.062 -3.468 1.00 66.81 96 ASP A O 1
ATOM 771 N N . ALA A 1 97 ? 16.486 13.225 -1.658 1.00 66.81 97 ALA A N 1
ATOM 772 C CA . ALA A 1 97 ? 16.614 11.832 -2.080 1.00 66.81 97 ALA A CA 1
ATOM 773 C C . ALA A 1 97 ? 15.792 11.573 -3.350 1.00 66.81 97 ALA A C 1
ATOM 775 O O . ALA A 1 97 ? 16.303 10.991 -4.313 1.00 66.81 97 ALA A O 1
ATOM 776 N N . LYS A 1 98 ? 14.554 12.084 -3.386 1.00 71.12 98 LYS A N 1
ATOM 777 C CA . LYS A 1 98 ? 13.669 11.991 -4.554 1.00 71.12 98 LYS A CA 1
ATOM 778 C C . LYS A 1 98 ? 14.246 12.724 -5.766 1.00 71.12 98 LYS A C 1
ATOM 780 O O . LYS A 1 98 ? 14.256 12.170 -6.864 1.00 71.12 98 LYS A O 1
ATOM 785 N N . ALA A 1 99 ? 14.796 13.922 -5.567 1.00 76.56 99 ALA A N 1
ATOM 786 C CA . ALA A 1 99 ? 15.427 14.703 -6.628 1.00 76.56 99 ALA A CA 1
ATOM 787 C C . ALA A 1 99 ? 16.669 14.004 -7.206 1.00 76.56 99 ALA A C 1
ATOM 789 O O . ALA A 1 99 ? 16.844 13.939 -8.426 1.00 76.56 99 ALA A O 1
ATOM 790 N N . ASN A 1 100 ? 17.522 13.424 -6.355 1.00 77.88 100 ASN A N 1
ATOM 791 C CA . ASN A 1 100 ? 18.694 12.693 -6.831 1.00 77.88 100 ASN A CA 1
ATOM 792 C C . ASN A 1 100 ? 18.303 11.417 -7.595 1.00 77.88 100 ASN A C 1
ATOM 794 O O . ASN A 1 100 ? 18.912 11.115 -8.622 1.00 77.88 100 ASN A O 1
ATOM 798 N N . LEU A 1 101 ? 17.270 10.699 -7.141 1.00 77.25 101 LEU A N 1
ATOM 799 C CA . LEU A 1 101 ? 16.755 9.533 -7.855 1.00 77.25 101 LEU A CA 1
ATOM 800 C C . LEU A 1 101 ? 16.175 9.920 -9.221 1.00 77.25 101 LEU A C 1
ATOM 802 O O . LEU A 1 101 ? 16.523 9.294 -10.220 1.00 77.25 101 LEU A O 1
ATOM 806 N N . ALA A 1 102 ? 15.384 10.995 -9.294 1.00 82.06 102 ALA A N 1
ATOM 807 C CA . ALA A 1 102 ? 14.858 11.511 -10.558 1.00 82.06 102 ALA A CA 1
ATOM 808 C C . ALA A 1 102 ? 15.986 11.830 -11.555 1.00 82.06 102 ALA A C 1
ATOM 810 O O . ALA A 1 102 ? 15.886 11.505 -12.736 1.00 82.06 102 ALA A O 1
ATOM 811 N N . ARG A 1 103 ? 17.104 12.394 -11.076 1.00 85.56 103 ARG A N 1
ATOM 812 C CA . ARG A 1 103 ? 18.288 12.675 -11.902 1.00 85.56 103 ARG A CA 1
ATOM 813 C C . ARG A 1 103 ? 18.986 11.403 -12.397 1.00 85.56 103 ARG A C 1
ATOM 815 O O . ARG A 1 103 ? 19.454 11.380 -13.531 1.00 85.56 103 ARG A O 1
ATOM 822 N N . ILE A 1 104 ? 19.077 10.364 -11.564 1.00 86.19 104 ILE A N 1
ATOM 823 C CA . ILE A 1 104 ? 19.656 9.065 -11.949 1.00 86.19 104 ILE A CA 1
ATOM 824 C C . ILE A 1 104 ? 18.778 8.368 -12.995 1.00 86.19 104 ILE A C 1
ATOM 826 O O . ILE A 1 104 ? 19.309 7.786 -13.939 1.00 86.19 104 ILE A O 1
ATOM 830 N N . LEU A 1 105 ? 17.455 8.444 -12.832 1.00 88.56 105 LEU A N 1
ATOM 831 C CA . LEU A 1 105 ? 16.481 7.785 -13.699 1.00 88.56 105 LEU A CA 1
ATOM 832 C C . LEU A 1 105 ? 16.196 8.553 -14.997 1.00 88.56 105 LEU A C 1
ATOM 834 O O . LEU A 1 105 ? 15.742 7.947 -15.961 1.00 88.56 105 LEU A O 1
ATOM 838 N N . ALA A 1 106 ? 16.496 9.854 -15.066 1.00 90.06 106 ALA A N 1
ATOM 839 C CA . ALA A 1 106 ? 16.213 10.702 -16.228 1.00 90.06 106 ALA A CA 1
ATOM 840 C C . ALA A 1 106 ? 16.611 10.103 -17.601 1.00 90.06 106 ALA A C 1
ATOM 842 O O . ALA A 1 106 ? 15.796 10.198 -18.521 1.00 90.06 106 ALA A O 1
ATOM 843 N N . PRO A 1 107 ? 17.779 9.441 -17.772 1.00 92.25 107 PRO A N 1
ATOM 844 C CA . PRO A 1 107 ? 18.157 8.823 -19.049 1.00 92.25 107 PRO A CA 1
ATOM 845 C C . PRO A 1 107 ? 17.274 7.639 -19.470 1.00 92.25 107 PRO A C 1
ATOM 847 O O . PRO A 1 107 ? 17.268 7.267 -20.637 1.00 92.25 107 PRO A O 1
ATOM 850 N N . TYR A 1 108 ? 16.548 7.044 -18.525 1.00 92.56 108 TYR A N 1
ATOM 851 C CA . TYR A 1 108 ? 15.743 5.834 -18.696 1.00 92.56 108 TYR A CA 1
ATOM 852 C C . TYR A 1 108 ? 14.248 6.141 -18.875 1.00 92.56 108 TYR A C 1
ATOM 854 O O . TYR A 1 108 ? 13.410 5.243 -18.843 1.00 92.56 108 TYR A O 1
ATOM 862 N N . ARG A 1 109 ? 13.884 7.421 -19.007 1.00 93.81 109 ARG A N 1
ATOM 863 C CA . ARG A 1 109 ? 12.490 7.867 -19.017 1.00 93.81 109 ARG A CA 1
ATOM 864 C C . ARG A 1 109 ? 11.774 7.493 -20.315 1.00 93.81 109 ARG A C 1
ATOM 866 O O . ARG A 1 109 ? 12.174 7.913 -21.402 1.00 93.81 109 ARG A O 1
ATOM 873 N N . LEU A 1 110 ? 10.649 6.798 -20.181 1.00 93.19 110 LEU A N 1
ATOM 874 C CA . LEU A 1 110 ? 9.779 6.415 -21.292 1.00 93.19 110 LEU A CA 1
ATOM 875 C C . LEU A 1 110 ? 8.719 7.479 -21.585 1.00 93.19 110 LEU A C 1
ATOM 877 O O . LEU A 1 110 ? 8.473 7.809 -22.749 1.00 93.19 110 LEU A O 1
ATOM 881 N N . GLY A 1 111 ? 8.116 8.040 -20.537 1.00 92.88 111 GLY A N 1
ATOM 882 C CA . GLY A 1 111 ? 7.007 8.974 -20.675 1.00 92.88 111 GLY A CA 1
ATOM 883 C C . GLY A 1 111 ? 6.364 9.355 -19.348 1.00 92.88 111 GLY A C 1
ATOM 884 O O . GLY A 1 111 ? 6.918 9.090 -18.276 1.00 92.88 111 GLY A O 1
ATOM 885 N N . SER A 1 112 ? 5.203 9.992 -19.447 1.00 92.31 112 SER A N 1
ATOM 886 C CA . SER A 1 112 ? 4.399 10.401 -18.300 1.00 92.31 112 SER A CA 1
ATOM 887 C C . SER A 1 112 ? 3.495 9.267 -17.859 1.00 92.31 112 SER A C 1
ATOM 889 O O . SER A 1 112 ? 2.911 8.551 -18.672 1.00 92.31 112 SER A O 1
ATOM 891 N N . TRP A 1 113 ? 3.406 9.098 -16.550 1.00 89.12 113 TRP A N 1
ATOM 892 C CA . TRP A 1 113 ? 2.570 8.082 -15.948 1.00 89.12 113 TRP A CA 1
ATOM 893 C C . TRP A 1 113 ? 1.118 8.562 -15.898 1.00 89.12 113 TRP A C 1
ATOM 895 O O . TRP A 1 113 ? 0.834 9.692 -15.501 1.00 89.12 113 TRP A O 1
ATOM 905 N N . GLU A 1 114 ? 0.203 7.700 -16.324 1.00 87.31 114 GLU A N 1
ATOM 906 C CA . GLU A 1 114 ? -1.233 7.922 -16.259 1.00 87.31 114 GLU A CA 1
ATOM 907 C C . GLU A 1 114 ? -1.820 7.067 -15.124 1.00 87.31 114 GLU A C 1
ATOM 909 O O . GLU A 1 114 ? -1.853 5.835 -15.244 1.00 87.31 114 GLU A O 1
ATOM 914 N N . PRO A 1 115 ? -2.249 7.689 -14.007 1.00 75.50 115 PRO A N 1
ATOM 915 C CA . PRO A 1 115 ? -2.888 6.964 -12.919 1.00 75.50 115 PRO A CA 1
ATOM 916 C C . PRO A 1 115 ? -4.194 6.324 -13.384 1.00 75.50 115 PRO A C 1
ATOM 918 O O . PRO A 1 115 ? -4.890 6.856 -14.251 1.00 75.50 115 PRO A O 1
ATOM 921 N N . ALA A 1 116 ? -4.559 5.207 -12.754 1.00 76.44 116 ALA A N 1
ATOM 922 C CA . ALA A 1 116 ? -5.909 4.675 -12.874 1.00 76.44 116 ALA A CA 1
ATOM 923 C C . ALA A 1 116 ? -6.948 5.727 -12.443 1.00 76.44 116 ALA A C 1
ATOM 925 O O . ALA A 1 116 ? -6.661 6.616 -11.635 1.00 76.44 116 ALA A O 1
ATOM 926 N N . ALA A 1 117 ? -8.165 5.615 -12.978 1.00 77.50 117 ALA A N 1
ATOM 927 C CA . ALA A 1 117 ? -9.268 6.470 -12.560 1.00 77.50 117 ALA A CA 1
ATOM 928 C C . ALA A 1 117 ? -9.477 6.355 -11.042 1.00 77.50 117 ALA A C 1
ATOM 930 O O . ALA A 1 117 ? -9.493 5.251 -10.493 1.00 77.50 117 ALA A O 1
ATOM 931 N N . ALA A 1 118 ? -9.631 7.499 -10.374 1.00 77.06 118 ALA A N 1
ATOM 932 C CA . ALA A 1 118 ? -9.861 7.534 -8.937 1.00 77.06 118 ALA A CA 1
ATOM 933 C C . ALA A 1 118 ? -11.140 6.761 -8.578 1.00 77.06 118 ALA A C 1
ATOM 935 O O . ALA A 1 118 ? -12.163 6.869 -9.262 1.00 77.06 118 ALA A O 1
ATOM 936 N N . SER A 1 119 ? -11.090 5.997 -7.483 1.00 81.06 119 SER A N 1
ATOM 937 C CA . SER A 1 119 ? -12.286 5.395 -6.892 1.00 81.06 119 SER A CA 1
ATOM 938 C C . SER A 1 119 ? -13.281 6.494 -6.485 1.00 81.06 119 SER A C 1
ATOM 940 O O . SER A 1 119 ? -12.900 7.654 -6.326 1.00 81.06 119 SER A O 1
ATOM 942 N N . LYS A 1 120 ? -14.562 6.161 -6.270 1.00 79.56 120 LYS A N 1
ATOM 943 C CA . LYS A 1 120 ? -15.544 7.149 -5.769 1.00 79.56 120 LYS A CA 1
ATOM 944 C C . LYS A 1 120 ? -15.079 7.811 -4.468 1.00 79.56 120 LYS A C 1
ATOM 946 O O . LYS A 1 120 ? -15.209 9.022 -4.324 1.00 79.56 120 LYS A O 1
ATOM 951 N N . ALA A 1 121 ? -14.498 7.015 -3.570 1.00 78.62 121 ALA A N 1
ATOM 952 C CA . ALA A 1 121 ? -13.943 7.489 -2.312 1.00 78.62 121 ALA A CA 1
ATOM 953 C C . ALA A 1 121 ? -12.737 8.415 -2.542 1.00 78.62 121 ALA A C 1
ATOM 955 O O . ALA A 1 121 ? -12.712 9.525 -2.021 1.00 78.62 121 ALA A O 1
ATOM 956 N N . ALA A 1 122 ? -11.786 8.016 -3.391 1.00 79.19 122 ALA A N 1
ATOM 957 C CA . ALA A 1 122 ? -10.625 8.840 -3.723 1.00 79.19 122 ALA A CA 1
ATOM 958 C C . ALA A 1 122 ? -10.999 10.140 -4.452 1.00 79.19 122 ALA A C 1
ATOM 960 O O . ALA A 1 122 ? -10.393 11.177 -4.208 1.00 79.19 122 ALA A O 1
ATOM 961 N N . ALA A 1 123 ? -12.037 10.120 -5.291 1.00 82.12 123 ALA A N 1
ATOM 962 C CA . ALA A 1 123 ? -12.533 11.304 -5.988 1.00 82.12 123 ALA A CA 1
ATOM 963 C C . ALA A 1 123 ? -13.161 12.349 -5.048 1.00 82.12 123 ALA A C 1
ATOM 965 O O . ALA A 1 123 ? -13.218 13.523 -5.405 1.00 82.12 123 ALA A O 1
ATOM 966 N N . ARG A 1 124 ? -13.635 11.933 -3.865 1.00 83.31 124 ARG A N 1
ATOM 967 C CA . ARG A 1 124 ? -14.195 12.815 -2.825 1.00 83.31 124 ARG A CA 1
ATOM 968 C C . ARG A 1 124 ? -13.202 13.143 -1.714 1.00 83.31 124 ARG A C 1
ATOM 970 O O . ARG A 1 124 ? -13.534 13.896 -0.807 1.00 83.31 124 ARG A O 1
ATOM 977 N N . TRP A 1 125 ? -11.992 12.590 -1.762 1.00 79.44 125 TRP A N 1
ATOM 978 C CA . TRP A 1 125 ? -10.988 12.831 -0.734 1.00 79.44 125 TRP A CA 1
ATOM 979 C C . TRP A 1 125 ? -10.648 14.332 -0.644 1.00 79.44 125 TRP A C 1
ATOM 981 O O . TRP A 1 125 ? -10.419 14.961 -1.680 1.00 79.44 125 TRP A O 1
ATOM 991 N N . PRO A 1 126 ? -10.590 14.925 0.566 1.00 75.31 126 PRO A N 1
ATOM 992 C CA . PRO A 1 126 ? -10.625 14.280 1.886 1.00 75.31 126 PRO A CA 1
ATOM 993 C C . PRO A 1 126 ? -12.020 14.060 2.505 1.00 75.31 126 PRO A C 1
ATOM 995 O O . PRO A 1 126 ? -12.128 13.371 3.519 1.00 75.31 126 PRO A O 1
ATOM 998 N N . GLU A 1 127 ? -13.084 14.601 1.916 1.00 81.25 127 GLU A N 1
ATOM 999 C CA . GLU A 1 127 ? -14.474 14.515 2.398 1.00 81.25 127 GLU A CA 1
ATOM 1000 C C . GLU A 1 127 ? -15.138 13.194 1.974 1.00 81.25 127 GLU A C 1
ATOM 1002 O O . GLU A 1 127 ? -16.116 13.145 1.232 1.00 81.25 127 GLU A O 1
ATOM 1007 N N . VAL A 1 128 ? -14.552 12.085 2.421 1.00 79.62 128 VAL A N 1
ATOM 1008 C CA . VAL A 1 128 ? -14.965 10.743 2.005 1.00 79.62 128 VAL A CA 1
ATOM 1009 C C . VAL A 1 128 ? -16.182 10.273 2.796 1.00 79.62 128 VAL A C 1
ATOM 1011 O O . VAL A 1 128 ? -16.119 10.116 4.019 1.00 79.62 128 VAL A O 1
ATOM 1014 N N . ASP A 1 129 ? -17.257 9.931 2.089 1.00 83.56 129 ASP A N 1
ATOM 1015 C CA . ASP A 1 129 ? -18.382 9.215 2.681 1.00 83.56 129 ASP A CA 1
ATOM 1016 C C . ASP A 1 129 ? -17.946 7.809 3.103 1.00 83.56 129 ASP A C 1
ATOM 1018 O O . ASP A 1 129 ? -17.440 7.012 2.311 1.00 83.56 129 ASP A O 1
ATOM 1022 N N . ARG A 1 130 ? -18.162 7.467 4.376 1.00 83.88 130 ARG A N 1
ATOM 1023 C CA . ARG A 1 130 ? -17.742 6.167 4.936 1.00 83.88 130 ARG A CA 1
ATOM 1024 C C . ARG A 1 130 ? -18.376 4.975 4.211 1.00 83.88 130 ARG A C 1
ATOM 1026 O O . ARG A 1 130 ? -17.786 3.898 4.176 1.00 83.88 130 ARG A O 1
ATOM 1033 N N . GLU A 1 131 ? -19.552 5.180 3.628 1.00 86.56 131 GLU A N 1
ATOM 1034 C CA . GLU A 1 131 ? -20.290 4.190 2.840 1.00 86.56 131 GLU A CA 1
ATOM 1035 C C . GLU A 1 131 ? -19.679 3.945 1.457 1.00 86.56 131 GLU A C 1
ATOM 1037 O O . GLU A 1 131 ? -19.892 2.876 0.883 1.00 86.56 131 GLU A O 1
ATOM 1042 N N . ASP A 1 132 ? -18.884 4.884 0.939 1.00 86.62 132 ASP A N 1
ATOM 1043 C CA . ASP A 1 132 ? -18.180 4.754 -0.338 1.00 86.62 132 ASP A CA 1
ATOM 1044 C C . ASP A 1 132 ? -16.840 4.017 -0.190 1.00 86.62 132 ASP A C 1
ATOM 1046 O O . ASP A 1 132 ? -16.265 3.582 -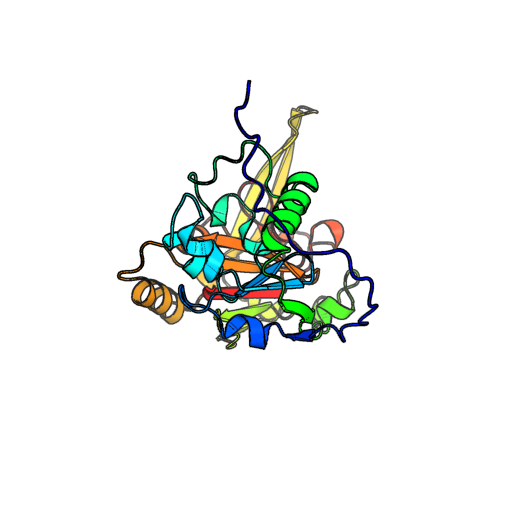1.192 1.00 86.62 132 ASP A O 1
ATOM 1050 N N . LEU A 1 133 ? -16.352 3.801 1.043 1.00 87.81 133 LEU A N 1
ATOM 1051 C CA . LEU A 1 133 ? -15.131 3.032 1.279 1.00 87.81 133 LEU A CA 1
ATOM 1052 C C . LEU A 1 133 ? -15.288 1.601 0.752 1.00 87.81 133 LEU A C 1
ATOM 1054 O O . LEU A 1 133 ? -16.130 0.821 1.213 1.00 87.81 133 LEU A O 1
ATOM 1058 N N . ARG A 1 134 ? -14.408 1.231 -0.175 1.00 92.25 134 ARG A N 1
ATOM 1059 C CA . ARG A 1 134 ? -14.213 -0.140 -0.647 1.00 92.25 134 ARG A CA 1
ATOM 1060 C C . ARG A 1 134 ? -12.738 -0.478 -0.505 1.00 92.25 134 ARG A C 1
ATOM 1062 O O . ARG A 1 134 ? -11.926 0.032 -1.268 1.00 92.25 134 ARG A O 1
ATOM 1069 N N . LEU A 1 135 ? -12.406 -1.311 0.480 1.00 95.38 135 LEU A N 1
ATOM 1070 C CA . LEU A 1 135 ? -11.060 -1.848 0.630 1.00 95.38 135 LEU A CA 1
ATOM 1071 C C . LEU A 1 135 ? -10.869 -2.972 -0.388 1.00 95.38 135 LEU A C 1
ATOM 1073 O O . LEU A 1 135 ? -11.464 -4.040 -0.231 1.00 95.38 135 LEU A O 1
ATOM 1077 N N . ARG A 1 136 ? -10.045 -2.741 -1.406 1.00 94.50 136 ARG A N 1
ATOM 1078 C CA . ARG A 1 136 ? -9.717 -3.739 -2.429 1.00 94.50 136 ARG A CA 1
ATOM 1079 C C . ARG A 1 136 ? -8.465 -4.506 -2.037 1.00 94.50 136 ARG A C 1
ATOM 1081 O O . ARG A 1 136 ? -7.460 -3.913 -1.657 1.00 94.50 136 ARG A O 1
ATOM 1088 N N . LEU A 1 137 ? -8.528 -5.824 -2.129 1.00 94.62 137 LEU A N 1
ATOM 1089 C CA . LEU A 1 137 ? -7.385 -6.717 -2.048 1.00 94.62 137 LEU A CA 1
ATOM 1090 C C . LEU A 1 137 ? -7.057 -7.170 -3.469 1.00 94.62 137 LEU A C 1
ATOM 1092 O O . LEU A 1 137 ? -7.873 -7.839 -4.098 1.00 94.62 137 LEU A O 1
ATOM 1096 N N . GLU A 1 138 ? -5.881 -6.810 -3.965 1.00 92.31 138 GLU A N 1
ATOM 1097 C CA . GLU A 1 138 ? -5.453 -7.035 -5.349 1.00 92.31 138 GLU A CA 1
ATOM 1098 C C . GLU A 1 138 ? -4.122 -7.795 -5.385 1.00 92.31 138 GLU A C 1
ATOM 1100 O O . GLU A 1 138 ? -3.332 -7.741 -4.443 1.00 92.31 138 GLU A O 1
ATOM 1105 N N . ARG A 1 139 ? -3.846 -8.506 -6.478 1.00 88.69 139 ARG A N 1
ATOM 1106 C CA . ARG A 1 139 ? -2.520 -9.076 -6.765 1.00 88.69 139 ARG A CA 1
ATOM 1107 C C . ARG A 1 139 ? -1.652 -8.059 -7.509 1.00 88.69 139 ARG A C 1
ATOM 1109 O O . ARG A 1 139 ? -2.150 -7.089 -8.074 1.00 88.69 139 ARG A O 1
ATOM 1116 N N . ALA A 1 140 ? -0.344 -8.303 -7.562 1.00 83.56 140 ALA A N 1
ATOM 1117 C CA . ALA A 1 140 ? 0.622 -7.473 -8.286 1.00 83.56 140 ALA A CA 1
ATOM 1118 C C . ALA A 1 140 ? 0.263 -7.200 -9.761 1.00 83.56 140 ALA A C 1
ATOM 1120 O O . ALA A 1 140 ? 0.627 -6.157 -10.300 1.00 83.56 140 ALA A O 1
ATOM 1121 N N . ASP A 1 141 ? -0.438 -8.129 -10.415 1.00 82.62 141 ASP A N 1
ATOM 1122 C CA . ASP A 1 141 ? -0.901 -8.009 -11.803 1.00 82.62 141 ASP A CA 1
ATOM 1123 C C . ASP A 1 141 ? -2.199 -7.192 -11.956 1.00 82.62 141 ASP A C 1
ATOM 1125 O O . ASP A 1 141 ? -2.638 -6.949 -13.077 1.00 82.62 141 ASP A O 1
ATOM 1129 N N . GLY A 1 142 ? -2.784 -6.721 -10.850 1.00 84.38 142 GLY A N 1
ATOM 1130 C CA . GLY A 1 142 ? -4.044 -5.979 -10.816 1.00 84.38 142 GLY A CA 1
ATOM 1131 C C . GLY A 1 142 ? -5.291 -6.860 -10.717 1.00 84.38 142 GLY A C 1
ATOM 1132 O O . GLY A 1 142 ? -6.398 -6.329 -10.736 1.00 84.38 142 GLY A O 1
ATOM 1133 N N . ALA A 1 143 ? -5.153 -8.187 -10.606 1.00 87.88 143 ALA A N 1
ATOM 1134 C CA . ALA A 1 143 ? -6.301 -9.060 -10.395 1.00 87.88 143 ALA A CA 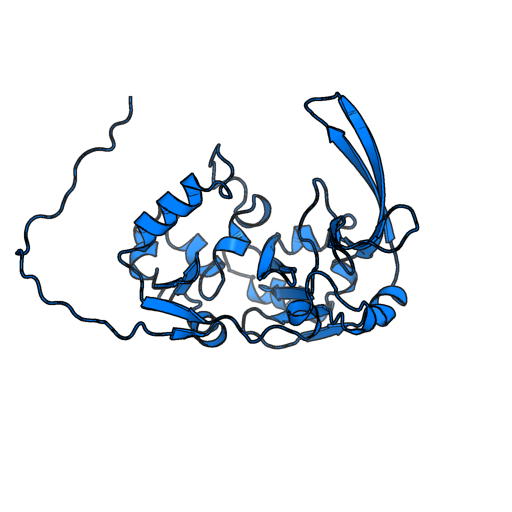1
ATOM 1135 C C . ALA A 1 143 ? -6.914 -8.832 -9.003 1.00 87.88 143 ALA A C 1
ATOM 1137 O O . ALA A 1 143 ? -6.229 -8.958 -7.983 1.00 87.88 143 ALA A O 1
ATOM 1138 N N . GLU A 1 144 ? -8.214 -8.532 -8.952 1.00 91.00 144 GLU A N 1
ATOM 1139 C CA . GLU A 1 144 ? -8.941 -8.391 -7.690 1.00 91.00 144 GLU A CA 1
ATOM 1140 C C . GLU A 1 144 ? -9.130 -9.764 -7.025 1.00 91.00 144 GLU A C 1
ATOM 1142 O O . GLU A 1 144 ? -9.684 -10.694 -7.610 1.00 91.00 144 GLU A O 1
ATOM 1147 N N . VAL A 1 145 ? -8.673 -9.882 -5.780 1.00 92.06 145 VAL A N 1
ATOM 1148 C CA . VAL A 1 145 ? -8.851 -11.066 -4.928 1.00 92.06 145 VAL A CA 1
ATOM 1149 C C . VAL A 1 145 ? -10.171 -10.970 -4.174 1.00 92.06 145 VAL A C 1
ATOM 1151 O O . VAL A 1 145 ? -10.918 -11.947 -4.074 1.00 92.06 145 VAL A O 1
ATOM 1154 N N . ARG A 1 146 ? -10.429 -9.807 -3.565 1.00 93.62 146 ARG A N 1
ATOM 1155 C CA . ARG A 1 146 ? -11.617 -9.552 -2.745 1.00 93.62 146 ARG A CA 1
ATOM 1156 C C . ARG A 1 146 ? -11.792 -8.059 -2.490 1.00 93.62 146 ARG A C 1
ATOM 1158 O O . ARG A 1 146 ? -10.811 -7.356 -2.291 1.00 93.62 146 ARG A O 1
ATOM 1165 N N . THR A 1 147 ? -13.037 -7.621 -2.351 1.00 95.00 147 THR A N 1
ATOM 1166 C CA . THR A 1 147 ? -13.380 -6.274 -1.886 1.00 95.00 147 THR A CA 1
ATOM 1167 C C . THR A 1 147 ? -14.168 -6.340 -0.580 1.00 95.00 147 THR A C 1
ATOM 1169 O O . THR A 1 147 ? -15.023 -7.210 -0.417 1.00 95.00 147 THR A O 1
ATOM 1172 N N . PHE A 1 148 ? -13.891 -5.421 0.346 1.00 95.38 148 PHE A N 1
ATOM 1173 C CA . PHE A 1 148 ? -14.596 -5.288 1.622 1.00 95.38 148 PHE A CA 1
ATOM 1174 C C . PHE A 1 148 ? -15.221 -3.900 1.769 1.00 95.38 148 PHE A C 1
ATOM 1176 O O . PHE A 1 148 ? -14.596 -2.883 1.456 1.00 95.38 148 PHE A O 1
ATOM 1183 N N . THR A 1 149 ? -16.438 -3.847 2.302 1.00 95.25 149 THR A N 1
ATOM 1184 C CA . THR A 1 149 ? -17.030 -2.610 2.827 1.00 95.25 149 THR A CA 1
ATOM 1185 C C . THR A 1 149 ? -16.577 -2.361 4.266 1.00 95.25 149 THR A C 1
ATOM 1187 O O . THR A 1 149 ? -16.086 -3.265 4.948 1.00 95.25 149 THR A O 1
ATOM 1190 N N . LEU A 1 150 ? -16.784 -1.143 4.775 1.00 92.38 150 LEU A N 1
ATOM 1191 C CA . LEU A 1 150 ? -16.536 -0.855 6.190 1.00 92.38 150 LEU A CA 1
ATOM 1192 C C . LEU A 1 150 ? -17.394 -1.735 7.119 1.00 92.38 150 LEU A C 1
ATOM 1194 O O . LEU A 1 150 ? -16.937 -2.134 8.189 1.00 92.38 150 LEU A O 1
ATOM 1198 N N . GLU A 1 151 ? -18.620 -2.069 6.712 1.00 93.81 151 GLU A N 1
ATOM 1199 C CA . GLU A 1 151 ? -19.492 -2.967 7.472 1.00 93.81 151 GLU A CA 1
ATOM 1200 C C . GLU A 1 151 ? -18.964 -4.400 7.515 1.00 93.81 151 GLU A C 1
ATOM 1202 O O . GLU A 1 151 ? -19.041 -5.045 8.560 1.00 93.81 151 GLU A O 1
ATOM 1207 N N . ASP A 1 152 ? -18.407 -4.894 6.406 1.00 95.31 152 ASP A N 1
ATOM 1208 C CA . ASP A 1 152 ? -17.795 -6.223 6.367 1.00 95.31 152 ASP A CA 1
ATOM 1209 C C . ASP A 1 152 ? -16.631 -6.298 7.350 1.00 95.31 152 ASP A C 1
ATOM 1211 O O . ASP A 1 152 ? -16.558 -7.235 8.143 1.00 95.31 152 ASP A O 1
ATOM 1215 N N . LEU A 1 153 ? -15.773 -5.271 7.370 1.00 95.19 153 LEU A N 1
ATOM 1216 C CA . LEU A 1 153 ? -14.650 -5.183 8.305 1.00 95.19 153 LEU A CA 1
ATOM 1217 C C . LEU A 1 153 ? -15.120 -5.171 9.765 1.00 95.19 153 LEU A C 1
ATOM 1219 O O . LEU A 1 153 ? -14.538 -5.861 10.601 1.00 95.19 153 LEU A O 1
ATOM 1223 N N . LYS A 1 154 ? -16.202 -4.449 10.077 1.00 94.06 154 LYS A N 1
ATOM 1224 C CA . LYS A 1 154 ? -16.785 -4.404 11.430 1.00 94.06 154 LYS A CA 1
ATOM 1225 C C . LYS A 1 154 ? -17.357 -5.747 11.898 1.00 94.06 154 LYS A C 1
ATOM 1227 O O . LYS A 1 154 ? -17.415 -5.985 13.100 1.00 94.06 154 LYS A O 1
ATOM 1232 N N . LYS A 1 155 ? -17.757 -6.628 10.974 1.00 96.25 155 LYS A N 1
ATOM 1233 C CA . LYS A 1 155 ? -18.251 -7.986 11.277 1.00 96.25 155 LYS A CA 1
ATOM 1234 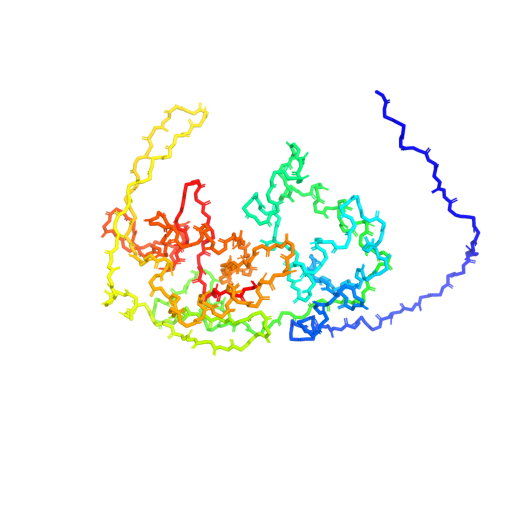C C . LYS A 1 155 ? -17.121 -8.999 11.499 1.00 96.25 155 LYS A C 1
ATOM 1236 O O . LYS A 1 155 ? -17.379 -10.109 11.962 1.00 96.25 155 LYS A O 1
ATOM 1241 N N . MET A 1 156 ? -15.878 -8.657 11.158 1.00 95.69 156 MET A N 1
ATOM 1242 C CA . MET A 1 156 ? -14.721 -9.533 11.359 1.00 95.69 156 MET A CA 1
ATOM 1243 C C . MET A 1 156 ? -14.250 -9.530 12.818 1.00 95.69 156 MET A C 1
ATOM 1245 O O . MET A 1 156 ? -14.677 -8.727 13.644 1.00 95.69 156 MET A O 1
ATOM 1249 N N . LYS A 1 157 ? -13.313 -10.429 13.148 1.00 94.94 157 LYS A N 1
ATOM 1250 C CA . LYS A 1 157 ? -12.687 -10.464 14.475 1.00 94.94 157 LYS A CA 1
ATOM 1251 C C . LYS A 1 157 ? -11.875 -9.186 14.723 1.00 94.94 157 LYS A C 1
ATOM 1253 O O . LYS A 1 157 ? -10.752 -9.051 14.219 1.00 94.94 157 LYS A O 1
ATOM 1258 N N . LEU A 1 158 ? -12.437 -8.296 15.534 1.00 96.19 158 LEU A N 1
ATOM 1259 C CA . LEU A 1 158 ? -11.825 -7.028 15.913 1.00 96.19 158 LEU A CA 1
ATOM 1260 C C . LEU A 1 158 ? -10.690 -7.228 16.916 1.00 96.19 158 LEU A C 1
ATOM 1262 O O . LEU A 1 158 ? -10.722 -8.132 17.752 1.00 96.19 158 LEU A O 1
ATOM 1266 N N . HIS A 1 159 ? -9.673 -6.385 16.798 1.00 95.38 159 HIS A N 1
ATOM 1267 C CA . HIS A 1 159 ? -8.539 -6.328 17.704 1.00 95.38 159 HIS A CA 1
ATOM 1268 C C . HIS A 1 159 ? -8.296 -4.877 18.094 1.00 95.38 159 HIS A C 1
ATOM 1270 O O . HIS A 1 159 ? -8.342 -3.980 17.248 1.00 95.38 159 HIS A O 1
ATOM 1276 N N . THR A 1 160 ? -8.004 -4.677 19.374 1.00 94.19 160 THR A N 1
ATOM 1277 C CA . THR A 1 160 ? -7.725 -3.367 19.947 1.00 94.19 160 THR A CA 1
ATOM 1278 C C . THR A 1 160 ? -6.287 -3.330 20.431 1.00 94.19 160 THR A C 1
ATOM 1280 O O . THR A 1 160 ? -5.836 -4.223 21.152 1.00 94.19 160 THR A O 1
ATOM 1283 N N . ARG A 1 161 ? -5.547 -2.299 20.023 1.00 89.31 161 ARG A N 1
ATOM 1284 C CA . ARG A 1 161 ? -4.135 -2.123 20.357 1.00 89.31 161 ARG A CA 1
ATOM 1285 C C . ARG A 1 161 ? -3.880 -0.741 20.930 1.00 89.31 161 ARG A C 1
ATOM 1287 O O . ARG A 1 161 ? -4.281 0.265 20.357 1.00 89.31 161 ARG A O 1
ATOM 1294 N N . ARG A 1 162 ? -3.110 -0.689 22.015 1.00 89.56 162 ARG A N 1
ATOM 1295 C CA . ARG A 1 162 ? -2.612 0.565 22.589 1.00 89.56 162 ARG A CA 1
ATOM 1296 C C . ARG A 1 162 ? -1.225 0.868 22.037 1.00 89.56 162 ARG A C 1
ATOM 1298 O O . ARG A 1 162 ? -0.301 0.072 22.196 1.00 89.56 162 ARG A O 1
ATOM 1305 N N . VAL A 1 163 ? -1.087 2.015 21.385 1.00 85.44 163 VAL A N 1
ATOM 1306 C CA . VAL A 1 163 ? 0.167 2.519 20.822 1.00 85.44 163 VAL A CA 1
ATOM 1307 C C . VAL A 1 163 ? 0.588 3.753 21.606 1.00 85.44 163 VAL A C 1
ATOM 1309 O O . VAL A 1 163 ? -0.165 4.718 21.741 1.00 85.44 163 VAL A O 1
ATOM 1312 N N . THR A 1 164 ? 1.813 3.722 22.119 1.00 82.06 164 THR A N 1
ATOM 1313 C CA . THR A 1 164 ? 2.389 4.827 22.884 1.00 82.06 164 THR A CA 1
ATOM 1314 C C . THR A 1 164 ? 3.270 5.669 21.974 1.00 82.06 164 THR A C 1
ATOM 1316 O O . THR A 1 164 ? 4.328 5.224 21.535 1.00 82.06 164 THR A O 1
ATOM 1319 N N . HIS A 1 165 ? 2.854 6.904 21.709 1.00 74.94 165 HIS A N 1
ATOM 1320 C CA . HIS A 1 165 ? 3.644 7.874 20.966 1.00 74.94 165 HIS A CA 1
ATOM 1321 C C . HIS A 1 165 ? 4.392 8.790 21.936 1.00 74.94 165 HIS A C 1
ATOM 1323 O O . HIS A 1 165 ? 3.782 9.577 22.665 1.00 74.94 165 HIS A O 1
ATOM 1329 N N . LYS A 1 166 ? 5.723 8.691 21.942 1.00 74.38 166 LYS A N 1
ATOM 1330 C CA . LYS A 1 166 ? 6.600 9.563 22.727 1.00 74.38 166 LYS A CA 1
ATOM 1331 C C . LYS A 1 166 ? 7.172 10.645 21.819 1.00 74.38 166 LYS A C 1
ATOM 1333 O O . LYS A 1 166 ? 7.958 10.350 20.925 1.00 74.38 166 LYS A O 1
ATOM 1338 N N . CYS A 1 167 ? 6.796 11.899 22.055 1.00 66.19 167 CYS A N 1
ATOM 1339 C CA . CYS A 1 167 ? 7.397 13.024 21.350 1.00 66.19 167 CYS A CA 1
ATOM 1340 C C . CYS A 1 167 ? 8.846 13.201 21.817 1.00 66.19 167 CYS A C 1
ATOM 1342 O O . CYS A 1 167 ? 9.097 13.442 22.998 1.00 66.19 167 CYS A O 1
ATOM 1344 N N . THR A 1 168 ? 9.802 13.098 20.894 1.00 67.44 168 THR A N 1
ATOM 1345 C CA . THR A 1 168 ? 11.233 13.254 21.198 1.00 67.44 168 THR A CA 1
ATOM 1346 C C . THR A 1 168 ? 11.577 14.670 21.669 1.00 67.44 168 THR A C 1
ATOM 1348 O O . THR A 1 168 ? 12.499 14.833 22.458 1.00 67.44 168 THR A O 1
ATOM 1351 N N . THR A 1 169 ? 10.820 15.681 21.229 1.00 68.62 169 THR A N 1
ATOM 1352 C CA . THR A 1 169 ? 11.087 17.098 21.524 1.00 68.62 169 THR A CA 1
ATOM 1353 C C . THR A 1 169 ? 10.476 17.562 22.845 1.00 68.62 169 THR A C 1
ATOM 1355 O O . THR A 1 169 ? 11.150 18.223 23.624 1.00 68.62 169 THR A O 1
ATOM 1358 N N . SER A 1 170 ? 9.209 17.231 23.116 1.00 73.94 170 SER A N 1
ATOM 1359 C CA . SER A 1 170 ? 8.505 17.697 24.324 1.00 73.94 170 SER A CA 1
ATOM 1360 C C . SER A 1 170 ? 8.518 16.694 25.476 1.00 73.94 170 SER A C 1
ATOM 1362 O O . SER A 1 170 ? 8.088 17.026 26.574 1.00 73.94 170 SER A O 1
ATOM 1364 N N . GLY A 1 171 ? 8.942 15.449 25.238 1.00 74.88 171 GLY A N 1
ATOM 1365 C CA . GLY A 1 171 ? 8.849 14.365 26.220 1.00 74.88 171 GLY A CA 1
ATOM 1366 C C . GLY A 1 171 ? 7.423 13.857 26.459 1.00 74.88 171 GLY A C 1
ATOM 1367 O O . GLY A 1 171 ? 7.252 12.860 27.159 1.00 74.88 171 GLY A O 1
ATOM 1368 N N . ASN A 1 172 ? 6.411 14.485 25.848 1.00 77.69 172 ASN A N 1
ATOM 1369 C CA . ASN A 1 172 ? 5.013 14.109 26.010 1.00 77.69 172 ASN A CA 1
ATOM 1370 C C . ASN A 1 172 ? 4.769 12.682 25.519 1.00 77.69 172 ASN A C 1
ATOM 1372 O O . ASN A 1 172 ? 5.118 12.320 24.390 1.00 77.69 172 ASN A O 1
ATOM 1376 N N . ILE A 1 173 ? 4.119 11.896 26.372 1.00 78.88 173 ILE A N 1
ATOM 1377 C CA . ILE A 1 173 ? 3.693 10.533 26.084 1.00 78.88 173 ILE A CA 1
ATOM 1378 C C . ILE A 1 173 ? 2.187 10.573 25.840 1.00 78.88 173 ILE A C 1
ATOM 1380 O O . ILE A 1 173 ? 1.416 10.889 26.742 1.00 78.88 173 ILE A O 1
ATOM 1384 N N . LYS A 1 174 ? 1.764 10.258 24.615 1.00 81.38 174 LYS A N 1
ATOM 1385 C CA . LYS A 1 174 ? 0.352 10.061 24.274 1.00 81.38 174 LYS A CA 1
ATOM 1386 C C . LYS A 1 174 ? 0.108 8.575 24.061 1.00 81.38 174 LYS A C 1
ATOM 1388 O O . LYS A 1 174 ? 0.763 7.963 23.223 1.00 81.38 174 LYS A O 1
ATOM 1393 N N . VAL A 1 175 ? -0.832 8.007 24.805 1.00 86.00 175 VAL A N 1
ATOM 1394 C CA . VAL A 1 175 ? -1.312 6.641 24.577 1.00 86.00 175 VAL A CA 1
ATOM 1395 C C . VAL A 1 175 ? -2.578 6.741 23.742 1.00 86.00 175 VAL A C 1
ATOM 1397 O O . VAL A 1 175 ? -3.494 7.468 24.109 1.00 86.00 175 VAL A O 1
ATOM 1400 N N . GLN A 1 176 ? -2.596 6.054 22.608 1.00 88.12 176 GLN A N 1
ATOM 1401 C CA . GLN A 1 176 ? -3.742 5.995 21.707 1.00 88.12 176 GLN A CA 1
ATOM 1402 C C . GLN A 1 176 ? -4.173 4.545 21.579 1.00 88.12 176 GLN A C 1
ATOM 1404 O O . GLN A 1 176 ? -3.338 3.661 21.384 1.00 88.12 176 GLN A O 1
ATOM 1409 N N . GLU A 1 177 ? -5.465 4.304 21.704 1.00 92.38 177 GLU A N 1
ATOM 1410 C CA . GLU A 1 177 ? -6.062 3.004 21.462 1.00 92.38 177 GLU A CA 1
ATOM 1411 C C . GLU A 1 177 ? -6.599 2.951 20.035 1.00 92.38 177 GLU A C 1
ATOM 1413 O O . GLU A 1 177 ? -7.212 3.905 19.576 1.00 92.38 177 GLU A O 1
ATOM 1418 N N . TRP A 1 178 ? -6.338 1.861 19.326 1.00 93.69 178 TRP A N 1
ATOM 1419 C CA . TRP A 1 178 ? -6.716 1.673 17.932 1.00 93.69 178 TRP A CA 1
ATOM 1420 C C . TRP A 1 178 ? -7.484 0.372 17.794 1.00 93.69 178 TRP A C 1
ATOM 1422 O O . TRP A 1 178 ? -6.980 -0.670 18.217 1.00 93.69 178 TRP A O 1
ATOM 1432 N N . THR A 1 179 ? -8.658 0.427 17.172 1.00 95.69 179 THR A N 1
ATOM 1433 C CA . THR A 1 179 ? -9.521 -0.741 16.964 1.00 95.69 179 THR A CA 1
ATOM 1434 C C . THR A 1 179 ? -9.738 -0.978 15.474 1.00 95.69 179 THR A C 1
ATOM 1436 O O . THR A 1 179 ? -9.970 -0.049 14.694 1.00 95.69 179 THR A O 1
ATOM 1439 N N . GLY A 1 180 ? -9.621 -2.242 15.067 1.00 96.19 180 GLY A N 1
ATOM 1440 C CA . GLY A 1 180 ? -9.744 -2.635 13.671 1.00 96.19 180 GLY A CA 1
ATOM 1441 C C . GLY A 1 180 ? -9.579 -4.128 13.429 1.00 96.19 180 GLY A C 1
ATOM 1442 O O . GLY A 1 180 ? -9.695 -4.946 14.343 1.00 96.19 180 GLY A O 1
ATOM 1443 N N . VAL A 1 181 ? -9.281 -4.486 12.182 1.00 96.75 181 VAL A N 1
ATOM 1444 C CA . VAL A 1 181 ? -9.067 -5.876 11.756 1.00 96.75 181 VAL A CA 1
ATOM 1445 C C . VAL A 1 181 ? -7.578 -6.124 11.555 1.00 96.75 181 VAL A C 1
ATOM 1447 O O . VAL A 1 181 ? -6.895 -5.327 10.912 1.00 96.75 181 VAL A O 1
ATOM 1450 N N . LEU A 1 182 ? -7.060 -7.241 12.076 1.00 95.50 182 LEU A N 1
ATOM 1451 C CA . LEU A 1 182 ? -5.682 -7.645 11.788 1.00 95.50 182 LEU A CA 1
ATOM 1452 C C . LEU A 1 182 ? -5.510 -7.928 10.299 1.00 95.50 182 LEU A C 1
ATOM 1454 O O . LEU A 1 182 ? -6.319 -8.646 9.711 1.00 95.50 182 LEU A O 1
ATOM 1458 N N . VAL A 1 183 ? -4.408 -7.458 9.717 1.00 94.06 183 VAL A N 1
ATOM 1459 C CA . VAL A 1 183 ? -4.124 -7.658 8.287 1.00 94.06 183 VAL A CA 1
ATOM 1460 C C . VAL A 1 183 ? -4.117 -9.143 7.923 1.00 94.06 183 VAL A C 1
ATOM 1462 O O . VAL A 1 183 ? -4.705 -9.529 6.916 1.00 94.06 183 VAL A O 1
ATOM 1465 N N . ARG A 1 184 ? -3.564 -10.006 8.785 1.00 92.44 184 ARG A N 1
ATOM 1466 C CA . ARG A 1 184 ? -3.575 -11.466 8.582 1.00 92.44 184 ARG A CA 1
ATOM 1467 C C . ARG A 1 184 ? -4.971 -12.071 8.400 1.00 92.44 184 ARG A C 1
ATOM 1469 O O . ARG A 1 184 ? -5.087 -13.112 7.769 1.00 92.44 184 ARG A O 1
ATOM 1476 N N . ASN A 1 185 ? -6.014 -11.443 8.948 1.00 93.00 185 ASN A N 1
ATOM 1477 C CA . ASN A 1 185 ? -7.389 -11.936 8.843 1.00 93.00 185 ASN A CA 1
ATOM 1478 C C . ASN A 1 185 ? -8.057 -11.506 7.529 1.00 93.00 185 ASN A C 1
ATOM 1480 O O . ASN A 1 185 ? -9.081 -12.076 7.163 1.00 93.00 185 ASN A O 1
ATOM 1484 N N . LEU A 1 186 ? -7.507 -10.501 6.840 1.00 91.56 186 LEU A N 1
ATOM 1485 C CA . LEU A 1 186 ? -7.987 -10.044 5.533 1.00 91.56 186 LEU A CA 1
ATOM 1486 C C . LEU A 1 186 ? -7.482 -10.946 4.404 1.00 91.56 186 LEU A C 1
ATOM 1488 O O . LEU A 1 186 ? -8.148 -11.085 3.381 1.00 91.56 186 LEU A O 1
ATOM 1492 N N . LEU A 1 187 ? -6.309 -11.552 4.599 1.00 85.50 187 LEU A N 1
ATOM 1493 C CA . LEU A 1 187 ? -5.644 -12.390 3.610 1.00 85.50 187 LEU A CA 1
ATOM 1494 C C . LEU A 1 187 ? -6.212 -13.814 3.641 1.00 85.50 187 LEU A C 1
ATOM 1496 O O . LEU A 1 187 ? -6.099 -14.491 4.667 1.00 85.50 187 LEU A O 1
ATOM 1500 N N . PRO A 1 188 ? -6.783 -14.320 2.531 1.00 83.12 188 PRO A N 1
ATOM 1501 C CA . PRO A 1 188 ? -7.156 -15.724 2.443 1.00 83.12 188 PRO A CA 1
ATOM 1502 C C . PRO A 1 188 ? -5.931 -16.617 2.670 1.00 83.12 188 PRO A C 1
ATOM 1504 O O . PRO A 1 188 ? -4.865 -16.371 2.104 1.00 83.12 188 PRO A O 1
ATOM 1507 N N . ALA A 1 189 ? -6.081 -17.692 3.450 1.00 79.69 189 ALA A N 1
ATOM 1508 C CA . ALA A 1 189 ? -4.980 -18.623 3.718 1.00 79.69 189 ALA A CA 1
ATOM 1509 C C . ALA A 1 189 ? -4.383 -19.210 2.424 1.00 79.69 189 ALA A C 1
ATOM 1511 O O . ALA A 1 189 ? -3.171 -19.392 2.330 1.00 79.69 189 ALA A O 1
ATOM 1512 N N . SER A 1 190 ? -5.222 -19.443 1.407 1.00 83.38 190 SER A N 1
ATOM 1513 C CA . SER A 1 190 ? -4.792 -19.887 0.078 1.00 83.38 190 SER A CA 1
ATOM 1514 C C . SER A 1 190 ? -3.873 -18.878 -0.608 1.00 83.38 190 SER A C 1
ATOM 1516 O O . SER A 1 190 ? -2.866 -19.282 -1.177 1.00 83.38 190 SER A O 1
ATOM 1518 N N . GLU A 1 191 ? -4.174 -17.581 -0.520 1.00 85.00 191 GLU A N 1
ATOM 1519 C CA . GLU A 1 191 ? -3.352 -16.524 -1.119 1.00 85.00 191 GLU A CA 1
ATOM 1520 C C . GLU A 1 191 ? -2.023 -16.369 -0.385 1.00 85.00 191 GLU A C 1
ATOM 1522 O O . GLU A 1 191 ? -0.971 -16.321 -1.016 1.00 85.00 191 GLU A O 1
ATOM 1527 N N . ALA A 1 192 ? -2.041 -16.394 0.949 1.00 78.44 192 ALA A N 1
ATOM 1528 C CA . ALA A 1 192 ? -0.812 -16.349 1.734 1.00 78.44 192 ALA A CA 1
ATOM 1529 C C . ALA A 1 192 ? 0.114 -17.542 1.424 1.00 78.44 192 ALA A C 1
ATOM 1531 O O . ALA A 1 192 ? 1.327 -17.370 1.302 1.00 78.44 192 ALA A O 1
ATOM 1532 N N . GLU A 1 193 ? -0.435 -18.749 1.260 1.00 81.69 193 GLU A N 1
ATOM 1533 C CA . GLU A 1 193 ? 0.345 -19.929 0.866 1.00 81.69 193 GLU A CA 1
ATOM 1534 C C . GLU A 1 193 ? 0.779 -19.898 -0.606 1.00 81.69 193 GLU A C 1
ATOM 1536 O O . GLU A 1 193 ? 1.890 -20.331 -0.919 1.00 81.69 193 GLU A O 1
ATOM 1541 N N . ASN A 1 194 ? -0.043 -19.357 -1.510 1.00 83.50 194 ASN A N 1
ATOM 1542 C CA . ASN A 1 194 ? 0.332 -19.148 -2.909 1.00 83.50 194 ASN A CA 1
ATOM 1543 C C . ASN A 1 194 ? 1.536 -18.206 -3.017 1.00 83.50 194 ASN A C 1
ATOM 1545 O O . ASN A 1 194 ? 2.522 -18.587 -3.643 1.00 83.50 194 ASN A O 1
ATOM 1549 N N . LEU A 1 195 ? 1.511 -17.057 -2.332 1.00 80.50 195 LEU A N 1
ATOM 1550 C CA . LEU A 1 195 ? 2.631 -16.108 -2.297 1.00 80.50 195 LEU A CA 1
ATOM 1551 C C . LEU A 1 195 ? 3.904 -16.763 -1.759 1.00 80.50 195 LEU A C 1
ATOM 1553 O O . LEU A 1 195 ? 4.958 -16.686 -2.387 1.00 80.50 195 LEU A O 1
ATOM 1557 N N . LYS A 1 196 ? 3.804 -17.482 -0.631 1.00 78.38 196 LYS A N 1
ATOM 1558 C CA . LYS A 1 196 ? 4.946 -18.215 -0.065 1.00 78.38 196 LYS A CA 1
ATOM 1559 C C . LYS A 1 196 ? 5.497 -19.263 -1.026 1.00 78.38 196 LYS A C 1
ATOM 1561 O O . LYS A 1 196 ? 6.702 -19.497 -1.027 1.00 78.38 196 LYS A O 1
ATOM 1566 N N . ARG A 1 197 ? 4.635 -19.945 -1.790 1.00 79.81 197 ARG A N 1
ATOM 1567 C CA . ARG A 1 197 ? 5.033 -20.967 -2.768 1.00 79.81 197 ARG A CA 1
ATOM 1568 C C . ARG A 1 197 ? 5.692 -20.340 -3.993 1.00 79.81 197 ARG A C 1
ATOM 1570 O O . ARG A 1 197 ? 6.726 -20.844 -4.411 1.00 79.81 197 ARG A O 1
ATOM 1577 N N . GLU A 1 198 ? 5.129 -19.266 -4.538 1.00 72.50 198 GLU A N 1
ATOM 1578 C CA . GLU A 1 198 ? 5.681 -18.522 -5.681 1.00 72.50 198 GLU A CA 1
ATOM 1579 C C . GLU A 1 198 ? 7.040 -17.889 -5.346 1.00 72.50 198 GLU A C 1
ATOM 1581 O O . GLU A 1 198 ? 7.918 -17.811 -6.208 1.00 72.50 198 GLU A O 1
ATOM 1586 N N . SER A 1 199 ? 7.262 -17.529 -4.079 1.00 69.25 199 SER A N 1
ATOM 1587 C CA . SER A 1 199 ? 8.562 -17.065 -3.596 1.00 69.25 199 SER A CA 1
ATOM 1588 C C . SER A 1 199 ? 9.554 -18.187 -3.264 1.00 69.25 199 SER A C 1
ATOM 1590 O O . SER A 1 199 ? 10.711 -17.890 -2.966 1.00 69.25 199 SER A O 1
ATOM 1592 N N . ARG A 1 200 ? 9.171 -19.479 -3.292 1.00 65.62 200 ARG A N 1
ATOM 1593 C CA . ARG A 1 200 ? 10.129 -20.581 -3.054 1.00 65.62 200 ARG A CA 1
ATOM 1594 C C . ARG A 1 200 ? 11.157 -20.602 -4.182 1.00 65.62 200 ARG A C 1
ATOM 1596 O O . ARG A 1 200 ? 10.833 -20.918 -5.320 1.00 65.62 200 ARG A O 1
ATOM 1603 N N . GLY A 1 201 ? 12.405 -20.287 -3.844 1.00 61.53 201 GLY A N 1
ATOM 1604 C CA . GLY A 1 201 ? 13.509 -20.177 -4.803 1.00 61.53 201 GLY A CA 1
ATOM 1605 C C . GLY A 1 201 ? 13.807 -18.745 -5.252 1.00 61.53 201 GLY A C 1
ATOM 1606 O O . GLY A 1 201 ? 14.824 -18.522 -5.903 1.00 61.53 201 GLY A O 1
ATOM 1607 N N . GLN A 1 202 ? 12.985 -17.766 -4.863 1.00 64.31 202 GLN A N 1
ATOM 1608 C CA . GLN A 1 202 ? 13.331 -16.353 -4.996 1.00 64.31 202 GLN A CA 1
ATOM 1609 C C . GLN A 1 202 ? 14.233 -15.928 -3.831 1.00 64.31 202 GLN A C 1
ATOM 1611 O O . GLN A 1 202 ? 14.150 -16.460 -2.725 1.00 64.31 202 GLN A O 1
ATOM 1616 N N . SER A 1 203 ? 15.111 -14.950 -4.066 1.00 61.44 203 SER A N 1
ATOM 1617 C CA . SER A 1 203 ? 16.021 -14.437 -3.024 1.00 61.44 203 SER A CA 1
ATOM 1618 C C . SER A 1 203 ? 15.358 -13.427 -2.075 1.00 61.44 203 SER A C 1
ATOM 1620 O O . SER A 1 203 ? 16.035 -12.762 -1.288 1.00 61.44 203 SER A O 1
ATOM 1622 N N . TRP A 1 204 ? 14.036 -13.271 -2.158 1.00 68.25 204 TRP A N 1
ATOM 1623 C CA . TRP A 1 204 ? 13.280 -12.286 -1.401 1.00 68.25 204 TRP A CA 1
ATOM 1624 C C . TRP A 1 204 ? 11.908 -12.798 -0.991 1.00 68.25 204 TRP A C 1
ATOM 1626 O O . TRP A 1 204 ? 11.337 -13.702 -1.595 1.00 68.25 204 TRP A O 1
ATOM 1636 N N . GLU A 1 205 ? 11.410 -12.190 0.074 1.00 75.94 205 GLU A N 1
ATOM 1637 C CA . GLU A 1 205 ? 10.087 -12.439 0.610 1.00 75.94 205 GLU A CA 1
ATOM 1638 C C . GLU A 1 205 ? 9.030 -11.605 -0.141 1.00 75.94 205 GLU A C 1
ATOM 1640 O O . GLU A 1 205 ? 9.338 -10.462 -0.498 1.00 75.94 205 GLU A O 1
ATOM 1645 N N . PRO A 1 206 ? 7.806 -12.134 -0.354 1.00 83.38 206 PRO A N 1
ATOM 1646 C CA . PRO A 1 206 ? 6.667 -11.365 -0.852 1.00 83.38 206 PRO A CA 1
ATOM 1647 C C . PRO A 1 206 ? 6.397 -10.104 -0.030 1.00 83.38 206 PRO A C 1
ATOM 1649 O O . PRO A 1 206 ? 6.677 -10.049 1.176 1.00 83.38 206 PRO A O 1
ATOM 1652 N N . LEU A 1 207 ? 5.811 -9.100 -0.674 1.00 85.75 207 LEU A N 1
ATOM 1653 C CA . LEU A 1 207 ? 5.465 -7.827 -0.051 1.00 85.75 207 LEU A CA 1
ATOM 1654 C C . LEU A 1 207 ? 3.943 -7.657 0.020 1.00 85.75 207 LEU A C 1
ATOM 1656 O O . LEU A 1 207 ? 3.166 -8.296 -0.687 1.00 85.75 207 LEU A O 1
ATOM 1660 N N . VAL A 1 208 ? 3.514 -6.796 0.935 1.00 89.94 208 VAL A N 1
ATOM 1661 C CA . VAL A 1 208 ? 2.141 -6.313 1.034 1.00 89.94 208 VAL A CA 1
ATOM 1662 C C . VAL A 1 208 ? 2.191 -4.797 1.022 1.00 89.94 208 VAL A C 1
ATOM 1664 O O . VAL A 1 208 ? 2.850 -4.190 1.874 1.00 89.94 208 VAL A O 1
ATOM 1667 N N . THR A 1 209 ? 1.483 -4.201 0.068 1.00 90.38 209 THR A N 1
ATOM 1668 C CA . THR A 1 209 ? 1.522 -2.765 -0.202 1.00 90.38 209 THR A CA 1
ATOM 1669 C C . THR A 1 209 ? 0.163 -2.140 0.061 1.00 90.38 209 THR A C 1
ATOM 1671 O O . THR A 1 209 ? -0.831 -2.500 -0.557 1.00 90.38 209 THR A O 1
ATOM 1674 N N . PHE A 1 210 ? 0.111 -1.203 1.003 1.00 92.12 210 PHE A N 1
ATOM 1675 C CA . PHE A 1 210 ? -1.102 -0.503 1.420 1.00 92.12 210 PHE A CA 1
ATOM 1676 C C . PHE A 1 210 ? -1.144 0.854 0.740 1.00 92.12 210 PHE A C 1
ATOM 1678 O O . PHE A 1 210 ? -0.276 1.675 1.021 1.00 92.12 210 PHE A O 1
ATOM 1685 N N . VAL A 1 211 ? -2.130 1.093 -0.117 1.00 90.62 211 VAL A N 1
ATOM 1686 C CA . VAL A 1 211 ? -2.279 2.329 -0.891 1.00 90.62 211 VAL A CA 1
ATOM 1687 C C . VAL A 1 211 ? -3.474 3.121 -0.372 1.00 90.62 211 VAL A C 1
ATOM 1689 O O . VAL A 1 211 ? -4.587 2.594 -0.248 1.00 90.62 211 VAL A O 1
ATOM 1692 N N . GLY A 1 212 ? -3.216 4.380 -0.033 1.00 89.75 212 GLY A N 1
ATOM 1693 C CA . GLY A 1 212 ? -4.220 5.355 0.357 1.00 89.75 212 GLY A CA 1
ATOM 1694 C C . GLY A 1 212 ? -4.969 5.939 -0.839 1.00 89.75 212 GLY A C 1
ATOM 1695 O O . GLY A 1 212 ? -4.511 5.881 -1.979 1.00 89.75 212 GLY A O 1
ATOM 1696 N N . MET A 1 213 ? -6.120 6.546 -0.567 1.00 87.56 213 MET A N 1
ATOM 1697 C CA . MET A 1 213 ? -6.916 7.304 -1.544 1.00 87.56 213 MET A CA 1
ATOM 1698 C C . MET A 1 213 ? -6.152 8.491 -2.145 1.00 87.56 213 MET A C 1
ATOM 1700 O O . MET A 1 213 ? -6.425 8.911 -3.264 1.00 87.56 213 MET A O 1
ATOM 1704 N N . ASP A 1 214 ? -5.168 9.004 -1.409 1.00 82.69 214 ASP A N 1
ATOM 1705 C CA . ASP A 1 214 ? -4.224 10.038 -1.834 1.00 82.69 214 ASP A CA 1
ATOM 1706 C C . ASP A 1 214 ? -3.146 9.512 -2.807 1.00 82.69 214 ASP A C 1
ATOM 1708 O O . ASP A 1 214 ? -2.305 10.272 -3.289 1.00 82.69 214 ASP A O 1
ATOM 1712 N N . GLY A 1 215 ? -3.154 8.207 -3.099 1.00 79.25 215 GLY A N 1
ATOM 1713 C CA . GLY A 1 215 ? -2.195 7.533 -3.967 1.00 79.25 215 GLY A CA 1
ATOM 1714 C C . GLY A 1 215 ? -0.856 7.225 -3.300 1.00 79.25 215 GLY A C 1
ATOM 1715 O O . GLY A 1 215 ? 0.022 6.668 -3.964 1.00 79.25 215 GLY A O 1
ATOM 1716 N N . PHE A 1 216 ? -0.679 7.555 -2.016 1.00 80.75 216 PHE A N 1
ATOM 1717 C CA . PHE A 1 216 ? 0.528 7.205 -1.277 1.00 80.75 216 PHE A CA 1
ATOM 1718 C C . PHE A 1 216 ? 0.443 5.765 -0.779 1.00 80.75 216 PHE A C 1
ATOM 1720 O O . PHE A 1 216 ? -0.536 5.349 -0.162 1.00 80.75 216 PHE A O 1
ATOM 1727 N N . GLY A 1 217 ? 1.504 5.000 -1.033 1.00 81.56 217 GLY A N 1
ATOM 1728 C CA . GLY A 1 217 ? 1.600 3.605 -0.626 1.00 81.56 217 GLY A CA 1
ATOM 1729 C C . GLY A 1 217 ? 2.691 3.345 0.405 1.00 81.56 217 GLY A C 1
ATOM 1730 O O . GLY A 1 217 ? 3.726 4.012 0.418 1.00 81.56 217 GLY A O 1
ATOM 1731 N N . HIS A 1 218 ? 2.480 2.338 1.247 1.00 84.50 218 HIS A N 1
ATOM 1732 C CA . HIS A 1 218 ? 3.490 1.797 2.157 1.00 84.50 218 HIS A CA 1
ATOM 1733 C C . HIS A 1 218 ? 3.591 0.287 1.976 1.00 84.50 218 HIS A C 1
ATOM 1735 O O . HIS A 1 218 ? 2.595 -0.411 2.152 1.00 84.50 218 HIS A O 1
ATOM 1741 N N . SER A 1 219 ? 4.791 -0.216 1.696 1.00 86.06 219 SER A N 1
ATOM 1742 C CA . SER A 1 219 ? 5.040 -1.656 1.539 1.00 86.06 219 SER A CA 1
ATOM 1743 C C . SER A 1 219 ? 5.741 -2.247 2.762 1.00 86.06 219 SER A C 1
ATOM 1745 O O . SER A 1 219 ? 6.559 -1.586 3.408 1.00 86.06 219 SER A O 1
ATOM 1747 N N . MET A 1 220 ? 5.447 -3.504 3.082 1.00 86.25 220 MET A N 1
ATOM 1748 C CA . MET A 1 220 ? 6.164 -4.287 4.094 1.00 86.25 220 MET A CA 1
ATOM 1749 C C . MET A 1 220 ? 6.225 -5.764 3.707 1.00 86.25 220 MET A C 1
ATOM 1751 O O . MET A 1 220 ? 5.391 -6.230 2.937 1.00 86.25 220 MET A O 1
ATOM 1755 N N . PHE A 1 221 ? 7.171 -6.514 4.272 1.00 86.50 221 PHE A N 1
ATOM 1756 C CA . PHE A 1 221 ? 7.236 -7.968 4.091 1.00 86.50 221 PHE A CA 1
ATOM 1757 C C . PHE A 1 221 ? 5.950 -8.678 4.519 1.00 86.50 221 PHE A C 1
ATOM 1759 O O . PHE A 1 221 ? 5.327 -8.300 5.514 1.00 86.50 221 PHE A O 1
ATOM 1766 N N . LEU A 1 222 ? 5.583 -9.744 3.808 1.00 87.81 222 LEU A N 1
ATOM 1767 C CA . LEU A 1 222 ? 4.414 -10.562 4.122 1.00 87.81 222 LEU A CA 1
ATOM 1768 C C . LEU A 1 222 ? 4.464 -11.092 5.565 1.00 87.81 222 LEU A C 1
ATOM 1770 O O . LEU A 1 222 ? 3.492 -10.961 6.302 1.00 87.81 222 LEU A O 1
ATOM 1774 N N . SER A 1 223 ? 5.605 -11.600 6.026 1.00 87.19 223 SER A N 1
ATOM 1775 C CA . SER A 1 223 ? 5.837 -12.054 7.403 1.00 87.19 223 SER A CA 1
ATOM 1776 C C . SER A 1 223 ? 5.612 -10.948 8.419 1.00 87.19 223 SER A C 1
ATOM 1778 O O . SER A 1 223 ? 5.104 -11.224 9.507 1.00 87.19 223 SER A O 1
ATOM 1780 N N . ARG A 1 224 ? 5.951 -9.700 8.069 1.00 88.56 224 ARG A N 1
ATOM 1781 C CA . ARG A 1 224 ? 5.694 -8.523 8.900 1.00 88.56 224 ARG A CA 1
ATOM 1782 C C . ARG A 1 224 ? 4.210 -8.176 8.914 1.00 88.56 224 ARG A C 1
ATOM 1784 O O . ARG A 1 224 ? 3.697 -7.888 9.991 1.00 88.56 224 ARG A O 1
ATOM 1791 N N . ALA A 1 225 ? 3.541 -8.216 7.763 1.00 90.19 225 ALA A N 1
ATOM 1792 C CA . ALA A 1 225 ? 2.109 -7.949 7.623 1.00 90.19 225 ALA A CA 1
ATOM 1793 C C . ALA A 1 225 ? 1.238 -8.991 8.348 1.00 90.19 225 ALA A C 1
ATOM 1795 O O . ALA A 1 225 ? 0.148 -8.671 8.816 1.00 90.19 225 ALA A O 1
ATOM 1796 N N . LEU A 1 226 ? 1.727 -10.228 8.471 1.00 90.44 226 LEU A N 1
ATOM 1797 C CA . LEU A 1 226 ? 1.033 -11.330 9.140 1.00 90.44 226 LEU A CA 1
ATOM 1798 C C . LEU A 1 226 ? 1.168 -11.331 10.674 1.00 90.44 226 LEU A C 1
ATOM 1800 O O . LEU A 1 226 ? 0.562 -12.183 11.326 1.00 90.44 226 LEU A O 1
ATOM 1804 N N . GLN A 1 227 ? 1.937 -10.404 11.254 1.00 90.69 227 GLN A N 1
ATOM 1805 C CA . GLN A 1 227 ? 2.097 -10.297 12.707 1.00 90.69 227 GLN A CA 1
ATOM 1806 C C . GLN A 1 227 ? 0.817 -9.805 13.402 1.00 90.69 227 GLN A C 1
ATOM 1808 O O . GLN A 1 227 ? 0.011 -9.063 12.841 1.00 90.69 227 GLN A O 1
ATOM 1813 N N . ASP A 1 228 ? 0.678 -10.163 14.678 1.00 91.19 228 ASP A N 1
ATOM 1814 C CA . ASP A 1 228 ? -0.482 -9.880 15.544 1.00 91.19 228 ASP A CA 1
ATOM 1815 C C . ASP A 1 228 ? -0.630 -8.403 15.929 1.00 91.19 228 ASP A C 1
ATOM 1817 O O . ASP A 1 228 ? -1.540 -8.017 16.659 1.00 91.19 228 ASP A O 1
ATOM 1821 N N . ASP A 1 229 ? 0.288 -7.577 15.452 1.00 89.62 229 ASP A N 1
ATOM 1822 C CA . ASP A 1 229 ? 0.439 -6.189 15.832 1.00 89.62 229 ASP A CA 1
ATOM 1823 C C . ASP A 1 229 ? 0.096 -5.234 14.663 1.00 89.62 229 ASP A C 1
ATOM 1825 O O . ASP A 1 229 ? 0.023 -4.020 14.871 1.00 89.62 229 ASP A O 1
ATOM 1829 N N . VAL A 1 230 ? -0.155 -5.768 13.457 1.00 92.75 230 VAL A N 1
ATOM 1830 C CA . VAL A 1 230 ? -0.543 -5.004 12.259 1.00 92.75 230 VAL A CA 1
ATOM 1831 C C . VAL A 1 230 ? -2.047 -5.074 12.045 1.00 92.75 230 VAL A C 1
ATOM 1833 O O . VAL A 1 230 ? -2.601 -6.138 11.752 1.00 92.75 230 VAL A O 1
ATOM 1836 N N . LEU A 1 231 ? -2.712 -3.924 12.126 1.00 93.88 231 LEU A N 1
ATOM 1837 C CA . LEU A 1 231 ? -4.152 -3.826 11.902 1.00 93.88 231 LEU A CA 1
ATOM 1838 C C . LEU A 1 231 ? -4.518 -2.679 10.957 1.00 93.88 231 LEU A C 1
ATOM 1840 O O . LEU A 1 231 ? -3.841 -1.650 10.910 1.00 93.88 231 LEU A O 1
ATOM 1844 N N . LEU A 1 232 ? -5.617 -2.862 10.226 1.00 95.56 232 LEU A N 1
ATOM 1845 C CA . LEU A 1 232 ? -6.338 -1.777 9.571 1.00 95.56 232 LEU A CA 1
ATOM 1846 C C . LEU A 1 232 ? -7.401 -1.262 10.540 1.00 95.56 232 LEU A C 1
ATOM 1848 O O . LEU A 1 232 ? -8.401 -1.934 10.798 1.00 95.56 232 LEU A O 1
ATOM 1852 N N . ALA A 1 233 ? -7.128 -0.096 11.117 1.00 95.06 233 ALA A N 1
ATOM 1853 C CA . ALA A 1 233 ? -7.963 0.574 12.097 1.00 95.06 233 ALA A CA 1
ATOM 1854 C C . ALA A 1 233 ? -9.018 1.442 11.422 1.00 95.06 233 ALA A C 1
ATOM 1856 O O . ALA A 1 233 ? -8.719 2.153 10.462 1.00 95.06 233 ALA A O 1
ATOM 1857 N N . PHE A 1 234 ? -10.220 1.428 11.980 1.00 95.12 234 PHE A N 1
ATOM 1858 C CA . PHE A 1 234 ? -11.302 2.354 11.639 1.00 95.12 234 PHE A CA 1
ATOM 1859 C C . PHE A 1 234 ? -11.808 3.129 12.867 1.00 95.12 234 PHE A C 1
ATOM 1861 O O . PHE A 1 234 ? -12.662 4.007 12.735 1.00 95.12 234 PHE A O 1
ATOM 1868 N N . GLU A 1 235 ? -11.235 2.859 14.045 1.00 95.06 235 GLU A N 1
ATOM 1869 C CA . GLU A 1 235 ? -11.511 3.548 15.304 1.00 95.06 235 GLU A CA 1
ATOM 1870 C C . GLU A 1 235 ? -10.216 3.905 16.047 1.00 95.06 235 GLU A C 1
ATOM 1872 O O . GLU A 1 235 ? -9.254 3.127 16.067 1.00 95.06 235 GLU A O 1
ATOM 1877 N N . GLN A 1 236 ? -10.223 5.070 16.696 1.00 94.00 236 GLN A N 1
ATOM 1878 C CA . GLN A 1 236 ? -9.196 5.537 17.616 1.00 94.00 236 GLN A CA 1
ATOM 1879 C C . GLN A 1 236 ? -9.864 6.025 18.907 1.00 94.00 236 GLN A C 1
ATOM 1881 O O . GLN A 1 236 ? -10.755 6.865 18.880 1.00 94.00 236 GLN A O 1
ATOM 1886 N N . ASN A 1 237 ? -9.417 5.512 20.054 1.00 92.88 237 ASN A N 1
ATOM 1887 C CA . ASN A 1 237 ? -9.941 5.833 21.387 1.00 92.88 237 ASN A CA 1
ATOM 1888 C C . ASN A 1 237 ? -11.467 5.631 21.531 1.00 92.88 237 ASN A C 1
ATOM 1890 O O . ASN A 1 237 ? -12.119 6.378 22.252 1.00 92.88 237 ASN A O 1
ATOM 1894 N N . GLY A 1 238 ? -12.027 4.626 20.849 1.00 92.06 238 GLY A N 1
ATOM 1895 C CA . GLY A 1 238 ? -13.464 4.319 20.867 1.00 92.06 238 GLY A CA 1
ATOM 1896 C C . GLY A 1 238 ? -14.315 5.164 19.916 1.00 92.06 238 GLY A C 1
ATOM 1897 O O . GLY A 1 238 ? -15.518 4.937 19.818 1.00 92.06 238 GLY A O 1
ATOM 1898 N N . GLU A 1 239 ? -13.709 6.102 19.188 1.00 93.69 239 GLU A N 1
ATOM 1899 C CA . GLU A 1 239 ? -14.389 6.933 18.198 1.00 93.69 239 GLU A CA 1
ATOM 1900 C C . GLU A 1 239 ? -13.944 6.565 16.785 1.00 93.69 239 GLU A C 1
ATOM 1902 O O . GLU A 1 239 ? -12.805 6.158 16.548 1.00 93.69 239 GLU A O 1
ATOM 1907 N N . ALA A 1 240 ? -14.849 6.702 15.819 1.00 93.50 240 ALA A N 1
ATOM 1908 C CA . ALA A 1 240 ? -14.522 6.454 14.423 1.00 93.50 240 ALA A CA 1
ATOM 1909 C C . ALA A 1 240 ? -13.528 7.505 13.910 1.00 93.50 240 ALA A C 1
ATOM 1911 O O . ALA A 1 240 ? -13.715 8.696 14.156 1.00 93.50 240 ALA A O 1
ATOM 1912 N N . LEU A 1 241 ? -12.526 7.069 13.141 1.00 91.06 241 LEU A N 1
ATOM 1913 C CA . LEU A 1 241 ? -11.456 7.950 12.667 1.00 91.06 241 LEU A CA 1
ATOM 1914 C C . LEU A 1 241 ? -12.001 9.152 11.889 1.00 91.06 241 LEU A C 1
ATOM 1916 O O . LEU A 1 241 ? -12.832 8.999 10.981 1.00 91.06 241 LEU A O 1
ATOM 1920 N N . ASP A 1 242 ? -11.483 10.330 12.223 1.00 88.94 242 ASP A N 1
ATOM 1921 C CA . ASP A 1 242 ? -11.633 11.529 11.407 1.00 88.94 242 ASP A CA 1
ATOM 1922 C C . ASP A 1 242 ? -10.640 11.526 10.228 1.00 88.94 242 ASP A C 1
ATOM 1924 O O . ASP A 1 242 ? -9.751 10.674 10.117 1.00 88.94 242 ASP A O 1
ATOM 1928 N N . VAL A 1 243 ? -10.795 12.490 9.324 1.00 86.81 243 VAL A N 1
ATOM 1929 C CA . VAL A 1 243 ? -9.941 12.642 8.141 1.00 86.81 243 VAL A CA 1
ATOM 1930 C C . VAL A 1 243 ? -8.473 12.860 8.518 1.00 86.81 243 VAL A C 1
ATOM 1932 O O . VAL A 1 243 ? -7.594 12.242 7.918 1.00 86.81 243 VAL A O 1
ATOM 1935 N N . GLU A 1 244 ? -8.175 13.706 9.504 1.00 85.44 244 GLU A N 1
ATOM 1936 C CA . GLU A 1 244 ? -6.797 14.037 9.895 1.00 85.44 244 GLU A CA 1
ATOM 1937 C C . GLU A 1 244 ? -6.068 12.827 10.489 1.00 85.44 244 GLU A C 1
ATOM 1939 O O . GLU A 1 244 ? -4.871 12.604 10.257 1.00 85.44 244 GLU A O 1
ATOM 1944 N N . GLN A 1 245 ? -6.808 12.000 11.217 1.00 85.88 245 GLN A N 1
ATOM 1945 C CA . GLN A 1 245 ? -6.376 10.738 11.789 1.00 85.88 245 GLN A CA 1
ATOM 1946 C C . GLN A 1 245 ? -6.198 9.654 10.727 1.00 85.88 245 GLN A C 1
ATOM 1948 O O . GLN A 1 245 ? -5.558 8.647 11.026 1.00 85.88 245 GLN A O 1
ATOM 1953 N N . GLY A 1 246 ? -6.660 9.876 9.492 1.00 86.38 246 GLY A N 1
ATOM 1954 C CA . GLY A 1 246 ? -6.546 8.954 8.365 1.00 86.38 246 GLY A CA 1
ATOM 1955 C C . GLY A 1 246 ? -7.762 8.057 8.162 1.00 86.38 246 GLY A C 1
ATOM 1956 O O . GLY A 1 246 ? -7.629 7.007 7.539 1.00 86.38 246 GLY A O 1
ATOM 1957 N N . GLY A 1 247 ? -8.912 8.433 8.718 1.00 87.94 247 GLY A N 1
ATOM 1958 C CA . GLY A 1 247 ? -10.184 7.761 8.502 1.00 87.94 247 GLY A CA 1
ATOM 1959 C C . GLY A 1 247 ? -10.642 7.850 7.048 1.00 87.94 247 GLY A C 1
ATOM 1960 O O . GLY A 1 247 ? -10.265 8.784 6.354 1.00 87.94 247 GLY A O 1
ATOM 1961 N N . PRO A 1 248 ? -11.461 6.907 6.565 1.00 91.56 248 PRO A N 1
ATOM 1962 C CA . PRO A 1 248 ? -12.170 5.895 7.352 1.00 91.56 248 PRO A CA 1
ATOM 1963 C C . PRO A 1 248 ? -11.346 4.648 7.703 1.00 91.56 248 PRO A C 1
ATOM 1965 O O . PRO A 1 248 ? -11.778 3.872 8.552 1.00 91.56 248 PRO A O 1
ATOM 1968 N N . LEU A 1 249 ? -10.179 4.449 7.084 1.00 93.69 249 LEU A N 1
ATOM 1969 C CA . LEU A 1 249 ? -9.348 3.268 7.305 1.00 93.69 249 LEU A CA 1
ATOM 1970 C C . LEU A 1 249 ? -7.859 3.615 7.292 1.00 93.69 249 LEU A C 1
ATOM 1972 O O . LEU A 1 249 ? -7.367 4.265 6.371 1.00 93.69 249 LEU A O 1
ATOM 1976 N N . ARG A 1 250 ? -7.122 3.136 8.293 1.00 93.12 250 ARG A N 1
ATOM 1977 C CA . ARG A 1 250 ? -5.700 3.433 8.470 1.00 93.12 250 ARG A CA 1
ATOM 1978 C C . ARG A 1 250 ? -4.894 2.208 8.862 1.00 93.12 250 ARG A C 1
ATOM 1980 O O . ARG A 1 250 ? -5.309 1.429 9.710 1.00 93.12 250 ARG A O 1
ATOM 1987 N N . LEU A 1 251 ? -3.682 2.100 8.333 1.00 93.25 251 LEU A N 1
ATOM 1988 C CA . LEU A 1 251 ? -2.702 1.122 8.785 1.00 93.25 251 LEU A CA 1
ATOM 1989 C C . LEU A 1 251 ? -2.063 1.541 10.118 1.00 93.25 251 LEU A C 1
ATOM 1991 O O . LEU A 1 251 ? -1.391 2.573 10.215 1.00 93.25 251 LEU A O 1
ATOM 1995 N N . VAL A 1 252 ? -2.199 0.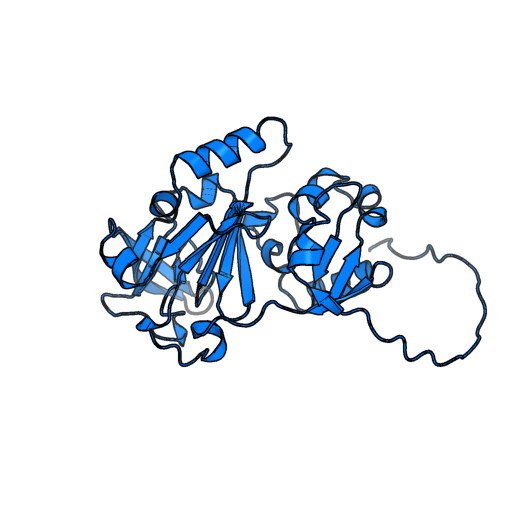695 11.139 1.00 91.38 252 VAL A N 1
ATOM 1996 C CA . VAL A 1 252 ? -1.590 0.891 12.460 1.00 91.38 252 VAL A CA 1
ATOM 1997 C C . VAL A 1 252 ? -0.556 -0.201 12.734 1.00 91.38 252 VAL A C 1
ATOM 1999 O O . VAL A 1 252 ? -0.852 -1.394 12.703 1.00 91.38 252 VAL A O 1
ATOM 2002 N N . LYS A 1 253 ? 0.673 0.250 13.013 1.00 86.75 253 LYS A N 1
ATOM 2003 C CA . LYS A 1 253 ? 1.837 -0.524 13.472 1.00 86.75 253 LYS A CA 1
ATOM 2004 C C . LYS A 1 253 ? 2.783 0.392 14.264 1.00 86.75 253 LYS A C 1
ATOM 2006 O O . LYS A 1 253 ? 2.551 1.604 14.307 1.00 86.75 253 LYS A O 1
ATOM 2011 N N . ASP A 1 254 ? 3.853 -0.157 14.844 1.00 74.12 254 ASP A N 1
ATOM 2012 C CA . ASP A 1 254 ? 4.865 0.589 15.615 1.00 74.12 254 ASP A CA 1
ATOM 2013 C C . ASP A 1 254 ? 5.430 1.794 14.824 1.00 74.12 254 ASP A C 1
ATOM 2015 O O . ASP A 1 254 ? 6.305 1.627 13.976 1.00 74.12 254 ASP A O 1
ATOM 2019 N N . GLY A 1 255 ? 4.919 3.009 15.080 1.00 63.16 255 GLY A N 1
ATOM 2020 C CA . GLY A 1 255 ? 5.420 4.264 14.487 1.00 63.16 255 GLY A CA 1
ATOM 2021 C C . GLY A 1 255 ? 4.497 5.036 13.522 1.00 63.16 255 GLY A C 1
ATOM 2022 O O . GLY A 1 255 ? 4.911 6.098 13.077 1.00 63.16 255 GLY A O 1
ATOM 2023 N N . GLN A 1 256 ? 3.255 4.574 13.282 1.00 61.81 256 GLN A N 1
ATOM 2024 C CA . GLN A 1 256 ? 2.217 5.138 12.376 1.00 61.81 256 GLN A CA 1
ATOM 2025 C C . GLN A 1 256 ? 2.534 5.123 10.868 1.00 61.81 256 GLN A C 1
ATOM 2027 O O . GLN A 1 256 ? 3.506 5.713 10.414 1.00 61.81 256 GLN A O 1
ATOM 2032 N N . HIS A 1 257 ? 1.648 4.513 10.067 1.00 73.38 257 HIS A N 1
ATOM 2033 C CA . HIS A 1 257 ? 1.792 4.422 8.604 1.00 73.38 257 HIS A CA 1
ATOM 2034 C C . HIS A 1 257 ? 0.429 4.577 7.889 1.00 73.38 257 HIS A C 1
ATOM 2036 O O . HIS A 1 257 ? -0.511 5.073 8.516 1.00 73.38 257 HIS A O 1
ATOM 2042 N N . ALA A 1 258 ? 0.391 4.266 6.581 1.00 84.38 258 ALA A N 1
ATOM 2043 C CA . ALA A 1 258 ? -0.581 4.681 5.553 1.00 84.38 258 ALA A CA 1
ATOM 2044 C C . ALA A 1 258 ? -1.988 5.055 6.056 1.00 84.38 258 ALA A C 1
ATOM 2046 O O . ALA A 1 258 ? -2.663 4.267 6.721 1.00 84.38 258 ALA A O 1
ATOM 2047 N N . LYS A 1 259 ? -2.419 6.270 5.714 1.00 90.12 259 LYS A N 1
ATOM 2048 C CA . LYS A 1 259 ? -3.747 6.821 6.005 1.00 90.12 259 LYS A CA 1
ATOM 2049 C C . LYS A 1 259 ? -4.675 6.611 4.809 1.00 90.12 259 LYS A C 1
ATOM 2051 O O . LYS A 1 259 ? -4.189 6.420 3.699 1.00 90.12 259 LYS A O 1
ATOM 2056 N N . TRP A 1 260 ? -5.986 6.680 5.042 1.00 92.25 260 TRP A N 1
ATOM 2057 C CA . TRP A 1 260 ? -7.003 6.620 3.986 1.00 92.25 260 TRP A CA 1
ATOM 2058 C C . TRP A 1 260 ? -6.873 5.375 3.100 1.00 92.25 260 TRP A C 1
ATOM 2060 O O . TRP A 1 260 ? -7.067 5.453 1.892 1.00 92.25 260 TRP A O 1
ATOM 2070 N N . VAL A 1 261 ? -6.488 4.238 3.686 1.00 93.56 261 VAL A N 1
ATOM 2071 C CA . VAL A 1 261 ? -6.179 3.003 2.954 1.00 93.56 261 VAL A CA 1
ATOM 2072 C C . VAL A 1 261 ? -7.415 2.536 2.193 1.00 93.56 261 VAL A C 1
ATOM 2074 O O . VAL A 1 261 ? -8.452 2.266 2.798 1.00 93.56 261 VAL A O 1
ATOM 2077 N N . GLU A 1 262 ? -7.284 2.397 0.876 1.00 93.06 262 GLU A N 1
ATOM 2078 C CA . GLU A 1 262 ? -8.337 1.852 0.013 1.00 93.06 262 GLU A CA 1
ATOM 2079 C C . GLU A 1 262 ? -7.915 0.587 -0.734 1.00 93.06 262 GLU A C 1
ATOM 2081 O O . GLU A 1 262 ? -8.775 -0.197 -1.124 1.00 93.06 262 GLU A O 1
ATOM 2086 N N . THR A 1 263 ? -6.613 0.350 -0.916 1.00 93.38 263 THR A N 1
ATOM 2087 C CA . THR A 1 263 ? -6.119 -0.829 -1.641 1.00 93.38 263 THR A CA 1
ATOM 2088 C C . THR A 1 263 ? -5.005 -1.516 -0.863 1.00 93.38 263 THR A C 1
ATOM 2090 O O . THR A 1 263 ? -4.113 -0.865 -0.322 1.00 93.38 263 THR A O 1
ATOM 2093 N N . VAL A 1 264 ? -5.043 -2.844 -0.820 1.00 94.19 264 VAL A N 1
ATOM 2094 C CA . VAL A 1 264 ? -3.971 -3.712 -0.335 1.00 94.19 264 VAL A CA 1
ATOM 2095 C C . VAL A 1 264 ? -3.531 -4.584 -1.502 1.00 94.19 264 VAL A C 1
ATOM 2097 O O . VAL A 1 264 ? -4.328 -5.342 -2.042 1.00 94.19 264 VAL A O 1
ATOM 2100 N N . ILE A 1 265 ? -2.268 -4.473 -1.894 1.00 91.75 265 ILE A N 1
ATOM 2101 C CA . ILE A 1 265 ? -1.689 -5.202 -3.021 1.00 91.75 265 ILE A CA 1
ATOM 2102 C C . ILE A 1 265 ? -0.787 -6.310 -2.477 1.00 91.75 265 ILE A C 1
ATOM 2104 O O . ILE A 1 265 ? 0.050 -6.063 -1.608 1.00 91.75 265 ILE A O 1
ATOM 2108 N N . LEU A 1 266 ? -0.973 -7.522 -2.990 1.00 90.06 266 LEU A N 1
ATOM 2109 C CA . LEU A 1 266 ? -0.190 -8.717 -2.696 1.00 90.06 266 LEU A CA 1
ATOM 2110 C C . LEU A 1 266 ? 0.876 -8.915 -3.767 1.00 90.06 266 LEU A C 1
ATOM 2112 O O . LEU A 1 266 ? 0.551 -9.086 -4.946 1.00 90.06 266 LEU A O 1
ATOM 2116 N N . GLU A 1 267 ? 2.139 -8.850 -3.351 1.00 82.44 267 GLU A N 1
ATOM 2117 C CA . GLU A 1 267 ? 3.280 -8.598 -4.231 1.00 82.44 267 GLU A CA 1
ATOM 2118 C C . GLU A 1 267 ? 4.339 -9.689 -4.257 1.00 82.44 267 GLU A C 1
ATOM 2120 O O . GLU A 1 267 ? 4.750 -10.172 -3.178 1.00 82.44 267 GLU A O 1
#

Sequence (267 aa):
MSRWARVAPAGLASGGLGFSRCERRISEEEVRKHRSENDAWISFNGSVYDITSFIPRHPQKANWASRVAGRRFEHFLGRDAFGPIHRFKTDCSSADAKANLARILAPYRLGSWEPAAASKAAARWPEVDREDLRLRLERADGAEVRTFTLEDLKKMKLHTRRVTHKCTTSGNIKVQEWTGVLVRNLLPASEAENLKRESRGQSWEPLVTFVGMDGFGHSMFLSRALQDDVLLAFEQNGEALDVEQGGPLRLVKDGQHAKWVETVILE

Secondary structure (DSSP, 8-state):
-------PPP------------PPEEEHHHHHH-EETTEEEEEETTEEEE-TTTGGGSTTGGGGHHHHTTEEGGGG-SHHHHGGG---SS-TTSHHHHHHHHHHHGGGEEEEEEPPPPPHHHHTTTS--GGG-EEEEEETTS-EEEEEEHHHHHHS-EEEEEEEEE-TTT--EEEEEEEEEEHHHHS-HHHHHHHHHHTTTSSS--EEEEEETTS-EEEEEHHHHTSTT-EEEEEETTEEPPTTTTTT-EEESTT---SSEEEEEE-

Organism: NCBI:txid2562239

Foldseek 3Di:
DDPDDDDDDDDDDDDDDDDPPPFDEAELLNQLVQQALCRFWEDAPQFIFGCNVVQCVDPVHSQCRNLGGSYHPLQQQDCQNPDPPPPPVDRCPDPVNSVVVCVVRVVGTRGGYDYDDQQPQLVCPPVGDLQSFWAFEAESSGHTPDIDRPVRFVPDDKDKDWAWDQDPVPRDIDIKIFMTAQLLRVDDPVLLVVQVVVCVVRPDAKKKWWAASPRRIYIHGPVVSNDPAWGWTQDMPNHGDDSVSQPNTAIDHHPGDDGRTRYIYTD

pLDDT: mean 78.84, std 18.18, range [26.28, 96.75]